Protein AF-A0A7S2I207-F1 (afdb_monomer_lite)

Secondary structure (DSSP, 8-state):
--HHHHHHHHHHHHHTGGGS--STT-GGGT-HHHHHGGGGGGSS--------------S-HHHHHHHHHTSHHHIIIIIHHHHHHHHHTTGGGS-TTS--STTT-HHHHHGGGGGHHHHTT--TTS-THHHHT-HHHHTSHHHHHHHHHHHGGGGGGS-S-GGG--TTT-TTHHHHHHHHHTGGGGT------TTS------PPTTHHHHHHHHTSHHHHTSHHHHHHHHHHHGGGGGGG-S-TTT--TTSHHHHHHTGGGHHHHH----GGGS----HHHHHHHHHHHTT-

pLDDT: mean 74.29, std 17.49, range [33.84, 95.56]

Structure (mmCIF, N/CA/C/O backbone):
data_AF-A0A7S2I207-F1
#
_entry.id   AF-A0A7S2I207-F1
#
loop_
_atom_site.group_PDB
_atom_site.id
_atom_site.type_symbol
_atom_site.label_atom_id
_atom_site.label_alt_id
_atom_site.label_comp_id
_atom_site.label_asym_id
_atom_site.label_entity_id
_atom_site.label_seq_id
_atom_site.pdbx_PDB_ins_code
_atom_site.Cartn_x
_atom_site.Cartn_y
_atom_site.Cartn_z
_atom_site.occupancy
_atom_site.B_iso_or_equiv
_atom_site.auth_seq_id
_atom_site.auth_comp_id
_atom_site.auth_asym_id
_atom_site.auth_atom_id
_atom_site.pdbx_PDB_model_num
ATOM 1 N N . LYS A 1 1 ? 11.779 -21.545 -39.060 1.00 41.94 1 LYS A N 1
ATOM 2 C CA . LYS A 1 1 ? 12.266 -20.160 -39.249 1.00 41.94 1 LYS A CA 1
ATOM 3 C C . LYS A 1 1 ? 11.038 -19.297 -39.481 1.00 41.94 1 LYS A C 1
ATOM 5 O O . LYS A 1 1 ? 10.354 -19.544 -40.468 1.00 41.94 1 LYS A O 1
ATOM 10 N N . ASN A 1 2 ? 10.693 -18.435 -38.524 1.00 39.94 2 ASN A N 1
ATOM 11 C CA . ASN A 1 2 ? 9.530 -17.553 -38.617 1.00 39.94 2 ASN A CA 1
ATOM 12 C C . ASN A 1 2 ? 9.947 -16.293 -39.373 1.00 39.94 2 ASN A C 1
ATOM 14 O O . ASN A 1 2 ? 10.833 -15.582 -38.936 1.00 39.94 2 ASN A O 1
ATOM 18 N N . LYS A 1 3 ? 9.330 -16.063 -40.531 1.00 45.19 3 LYS A N 1
ATOM 19 C CA . LYS A 1 3 ? 9.686 -14.990 -41.469 1.00 45.19 3 LYS A CA 1
ATOM 20 C C . LYS A 1 3 ? 9.286 -13.588 -40.972 1.00 45.19 3 LYS A C 1
ATOM 22 O O . LYS A 1 3 ? 9.825 -12.604 -41.450 1.00 45.19 3 LYS A O 1
ATOM 27 N N . ALA A 1 4 ? 8.351 -13.515 -40.024 1.00 40.25 4 ALA A N 1
ATOM 28 C CA . ALA A 1 4 ? 7.761 -12.263 -39.548 1.00 40.25 4 ALA A CA 1
ATOM 29 C C . ALA A 1 4 ? 8.666 -11.469 -38.584 1.00 40.25 4 ALA A C 1
ATOM 31 O O . ALA A 1 4 ? 8.584 -10.249 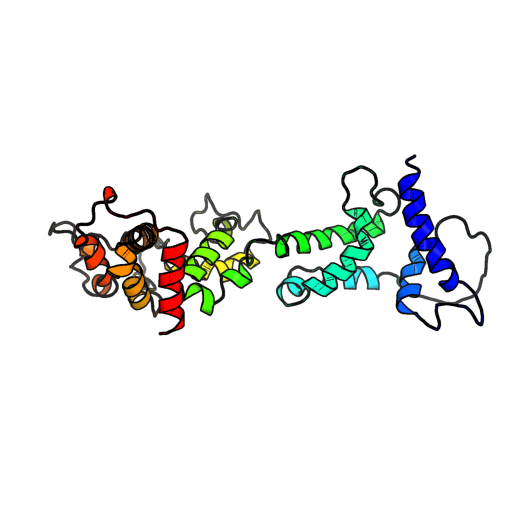-38.544 1.00 40.25 4 ALA A O 1
ATOM 32 N N . THR A 1 5 ? 9.545 -12.140 -37.833 1.00 53.00 5 THR A N 1
ATOM 33 C CA . THR A 1 5 ? 10.478 -11.495 -36.888 1.00 53.00 5 THR A CA 1
ATOM 34 C C . THR A 1 5 ? 11.709 -10.932 -37.585 1.00 53.00 5 THR A C 1
ATOM 36 O O . THR A 1 5 ? 12.205 -9.876 -37.205 1.00 53.00 5 THR A O 1
ATOM 39 N N . ASP A 1 6 ? 12.156 -11.604 -38.649 1.00 58.62 6 ASP A N 1
ATOM 40 C CA . ASP A 1 6 ? 13.228 -11.104 -39.509 1.00 58.62 6 ASP A CA 1
ATOM 41 C C . ASP A 1 6 ? 12.791 -9.779 -40.159 1.00 58.62 6 ASP A C 1
ATOM 43 O O . ASP A 1 6 ? 13.557 -8.826 -40.173 1.00 58.62 6 ASP A O 1
ATOM 47 N N . GLU A 1 7 ? 11.527 -9.675 -40.584 1.00 66.88 7 GLU A N 1
ATOM 48 C CA . GLU A 1 7 ? 10.985 -8.501 -41.279 1.00 66.88 7 GLU A CA 1
ATOM 49 C C . GLU A 1 7 ? 10.889 -7.248 -40.383 1.00 66.88 7 GLU A C 1
ATOM 51 O O . GLU A 1 7 ? 11.099 -6.138 -40.865 1.00 66.88 7 GLU A O 1
ATOM 56 N N . ALA A 1 8 ? 10.632 -7.394 -39.075 1.00 65.12 8 ALA A N 1
ATOM 57 C CA . ALA A 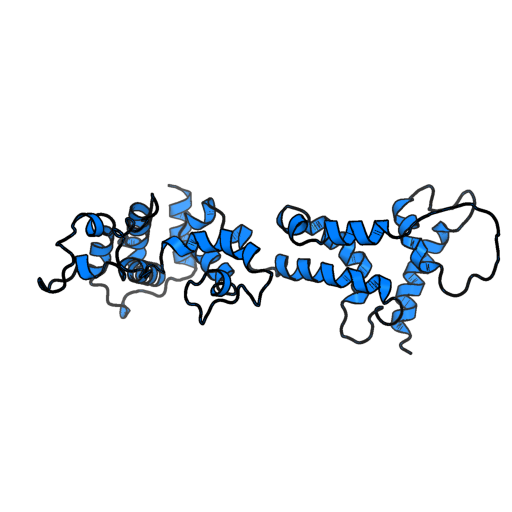1 8 ? 10.559 -6.264 -38.139 1.00 65.12 8 ALA A CA 1
ATOM 58 C C . ALA A 1 8 ? 11.946 -5.696 -37.786 1.00 65.12 8 ALA A C 1
ATOM 60 O O . ALA A 1 8 ? 12.154 -4.481 -37.848 1.00 65.12 8 ALA A O 1
ATOM 61 N N . CYS A 1 9 ? 12.914 -6.566 -37.478 1.00 65.62 9 CYS A N 1
ATOM 62 C CA . CYS A 1 9 ? 14.304 -6.156 -37.265 1.00 65.62 9 CYS A CA 1
ATOM 63 C C . CYS A 1 9 ? 14.933 -5.611 -38.557 1.00 65.62 9 CYS A C 1
ATOM 65 O O . CYS A 1 9 ? 15.607 -4.582 -38.528 1.00 65.62 9 CYS A O 1
ATOM 67 N N . GLU A 1 10 ? 14.673 -6.250 -39.701 1.00 73.81 10 GLU A N 1
ATOM 68 C CA . GLU A 1 10 ? 15.149 -5.801 -41.013 1.00 73.81 10 GLU A CA 1
ATOM 69 C C . GLU A 1 10 ? 14.560 -4.435 -41.376 1.00 73.81 10 GLU A C 1
ATOM 71 O O . GLU A 1 10 ? 15.296 -3.564 -41.832 1.00 73.81 10 GLU A O 1
ATOM 76 N N . LYS A 1 11 ? 13.276 -4.191 -41.084 1.00 78.44 11 LYS A N 1
ATOM 77 C CA . LYS A 1 11 ? 12.647 -2.881 -41.289 1.00 78.44 11 LYS A CA 1
ATOM 78 C C . LYS A 1 11 ? 13.271 -1.788 -40.415 1.00 78.44 11 LYS A C 1
ATOM 80 O O . LYS A 1 11 ? 13.574 -0.718 -40.936 1.00 78.44 11 LYS A O 1
ATOM 85 N N . MET A 1 12 ? 13.515 -2.050 -39.127 1.00 73.00 12 MET A N 1
ATOM 86 C CA . MET A 1 12 ? 14.176 -1.076 -38.245 1.00 73.00 12 MET A CA 1
ATOM 87 C C . MET A 1 12 ? 15.602 -0.747 -38.705 1.00 73.00 12 MET A C 1
ATOM 89 O O . MET A 1 12 ? 16.011 0.414 -38.689 1.00 73.00 12 MET A O 1
ATOM 93 N N . CYS A 1 13 ? 16.355 -1.751 -39.155 1.00 83.06 13 CYS A N 1
ATOM 94 C CA . CYS A 1 13 ? 17.701 -1.537 -39.677 1.00 83.06 13 CYS A CA 1
ATOM 95 C C . CYS A 1 13 ? 17.708 -0.858 -41.052 1.00 83.06 13 CYS A C 1
ATOM 97 O O . CYS A 1 13 ? 18.599 -0.056 -41.327 1.00 83.06 13 CYS A O 1
ATOM 99 N N . TYR A 1 14 ? 16.701 -1.120 -41.886 1.00 80.81 14 TYR A N 1
ATOM 100 C CA . TYR A 1 14 ? 16.523 -0.471 -43.182 1.00 80.81 14 TYR A CA 1
ATOM 101 C C . TYR A 1 14 ? 16.232 1.024 -43.039 1.00 80.81 14 TYR A C 1
ATOM 103 O O . TYR A 1 14 ? 16.850 1.848 -43.707 1.00 80.81 14 TYR A O 1
ATOM 111 N N . GLU A 1 15 ? 15.347 1.401 -42.114 1.00 83.31 15 GLU A N 1
ATOM 112 C CA . GLU A 1 15 ? 15.057 2.813 -41.842 1.00 83.31 15 GLU A CA 1
ATOM 113 C C . GLU A 1 15 ? 16.312 3.568 -41.370 1.00 83.31 15 GLU A C 1
ATOM 115 O O . GLU A 1 15 ? 16.469 4.746 -41.680 1.00 83.31 15 GLU A O 1
ATOM 120 N N . ARG A 1 16 ? 17.255 2.873 -40.721 1.00 86.62 16 ARG A N 1
ATOM 121 C CA . ARG A 1 16 ? 18.524 3.421 -40.213 1.00 86.62 16 ARG A CA 1
ATOM 122 C C . ARG A 1 16 ? 19.692 3.344 -41.195 1.00 86.62 16 ARG A C 1
ATOM 124 O O . ARG A 1 16 ? 20.799 3.752 -40.851 1.00 86.62 16 ARG A O 1
ATOM 131 N N . GLU A 1 17 ? 19.478 2.898 -42.430 1.00 83.50 17 GLU A N 1
ATOM 132 C CA . GLU A 1 17 ? 20.545 2.789 -43.435 1.00 83.50 17 GLU A CA 1
ATOM 133 C C . GLU A 1 17 ? 21.228 4.147 -43.704 1.00 83.50 17 GLU A C 1
ATOM 135 O O . GLU A 1 17 ? 22.442 4.228 -43.915 1.00 83.50 17 GLU A O 1
ATOM 140 N N . CYS A 1 18 ? 20.482 5.252 -43.581 1.00 88.31 18 CYS A N 1
ATOM 141 C CA . CYS A 1 18 ? 21.017 6.604 -43.741 1.00 88.31 18 CYS A CA 1
ATOM 142 C C . CYS A 1 18 ? 22.028 7.027 -42.659 1.00 88.31 18 CYS A C 1
ATOM 144 O O . CYS A 1 18 ? 22.751 8.009 -42.853 1.00 88.31 18 CYS A O 1
ATOM 146 N N . CYS A 1 19 ? 22.124 6.302 -41.541 1.00 91.25 19 CYS A N 1
ATOM 147 C CA . CYS A 1 19 ? 23.137 6.528 -40.509 1.00 91.25 19 CYS A CA 1
ATOM 148 C C . CYS A 1 19 ? 24.546 6.096 -40.942 1.00 91.25 19 CYS A C 1
ATOM 150 O O . CYS A 1 19 ? 25.526 6.551 -40.346 1.00 91.25 19 CYS A O 1
ATOM 152 N N . TYR A 1 20 ? 24.655 5.271 -41.989 1.00 87.31 20 TYR A N 1
ATOM 153 C CA . TYR A 1 20 ? 25.928 4.758 -42.508 1.00 87.31 20 TYR A CA 1
ATOM 154 C C . TYR A 1 20 ? 26.362 5.398 -43.828 1.00 87.31 20 TYR A C 1
ATOM 156 O O . TYR A 1 20 ? 27.446 5.100 -44.326 1.00 87.31 20 TYR A O 1
ATOM 164 N N . LEU A 1 21 ? 25.537 6.271 -44.411 1.00 84.25 21 LEU A N 1
ATOM 165 C CA . LEU A 1 21 ? 25.892 6.981 -45.635 1.00 84.25 21 LEU A CA 1
ATOM 166 C C . LEU A 1 21 ? 26.946 8.060 -45.344 1.00 84.25 21 LEU A C 1
ATOM 168 O O . LEU A 1 21 ? 26.893 8.756 -44.330 1.00 84.25 21 LEU A O 1
ATOM 172 N N . GLU A 1 22 ? 27.899 8.241 -46.255 1.00 89.25 22 GLU A N 1
ATOM 173 C CA . GLU A 1 22 ? 28.842 9.360 -46.204 1.00 89.25 22 GLU A CA 1
ATOM 174 C C . GLU A 1 22 ? 28.298 10.575 -46.975 1.00 89.25 22 GLU A C 1
ATOM 176 O O . GLU A 1 22 ? 27.653 10.444 -48.015 1.00 89.25 22 GLU A O 1
ATOM 181 N N . GLY A 1 23 ? 28.602 11.785 -46.493 1.00 84.69 23 GLY A N 1
ATOM 182 C CA . GLY A 1 23 ? 28.295 13.035 -47.194 1.00 84.69 23 GLY A CA 1
ATOM 183 C C . GLY A 1 23 ? 26.913 13.641 -46.909 1.00 84.69 23 GLY A C 1
ATOM 184 O O . GLY A 1 23 ? 26.279 13.377 -45.888 1.00 84.69 23 GLY A O 1
ATOM 185 N N . ALA A 1 24 ? 26.483 14.542 -47.800 1.00 69.62 24 ALA A N 1
ATOM 186 C CA . ALA A 1 24 ? 25.224 15.272 -47.671 1.00 69.62 24 ALA A CA 1
ATOM 187 C C . ALA A 1 24 ? 24.042 14.321 -47.916 1.00 69.62 24 ALA A C 1
ATOM 189 O O . ALA A 1 24 ? 23.829 13.878 -49.042 1.00 69.62 24 ALA A O 1
ATOM 190 N N . GLY A 1 25 ? 23.304 14.003 -46.852 1.00 72.81 25 GLY A N 1
ATOM 191 C CA . GLY A 1 25 ? 22.249 12.985 -46.861 1.00 72.81 25 GLY A CA 1
ATOM 192 C C . GLY A 1 25 ? 22.407 11.924 -45.774 1.00 72.81 25 GLY A C 1
ATOM 193 O O . GLY A 1 25 ? 21.518 11.092 -45.622 1.00 72.81 25 GLY A O 1
ATOM 194 N N . ASN A 1 26 ? 23.498 11.959 -45.000 1.00 85.00 26 ASN A N 1
ATOM 195 C CA . ASN A 1 26 ? 23.580 11.154 -43.790 1.00 85.00 26 ASN A CA 1
ATOM 196 C C . ASN A 1 26 ? 22.639 11.704 -42.709 1.00 85.00 26 ASN A C 1
ATOM 198 O O . ASN A 1 26 ? 22.513 12.918 -42.532 1.00 85.00 26 ASN A O 1
ATOM 202 N N . CYS A 1 27 ? 21.984 10.799 -41.988 1.00 89.06 27 CYS A N 1
ATOM 203 C CA . CYS A 1 27 ? 21.109 11.168 -40.877 1.00 89.06 27 CYS A CA 1
ATOM 204 C C . CYS A 1 27 ? 21.899 11.480 -39.600 1.00 89.06 27 CYS A C 1
ATOM 206 O O . CYS A 1 27 ? 21.366 12.084 -38.679 1.00 89.06 27 CYS A O 1
ATOM 208 N N . LYS A 1 28 ? 23.195 11.140 -39.554 1.00 87.00 28 LYS A N 1
ATOM 209 C CA . LYS A 1 28 ? 24.054 11.316 -38.375 1.00 87.00 28 LYS A CA 1
ATOM 210 C C . LYS A 1 28 ? 24.302 12.782 -38.012 1.00 87.00 28 LYS A C 1
ATOM 212 O O . LYS A 1 28 ? 24.585 13.092 -36.859 1.00 87.00 28 LYS A O 1
ATOM 217 N N . VAL A 1 29 ? 24.219 13.685 -38.989 1.00 81.62 29 VAL A N 1
ATOM 218 C CA . VAL A 1 29 ? 24.321 15.134 -38.758 1.00 81.62 29 VAL A CA 1
ATOM 219 C C . VAL A 1 29 ? 23.021 15.708 -38.187 1.00 81.62 29 VAL A C 1
ATOM 221 O O . VAL A 1 29 ? 23.076 16.672 -37.428 1.00 81.62 29 VAL A O 1
ATOM 224 N N . THR A 1 30 ? 21.867 15.145 -38.549 1.00 82.31 30 THR A N 1
ATOM 225 C CA . THR A 1 30 ? 20.547 15.647 -38.135 1.00 82.31 30 THR A CA 1
ATOM 226 C C . THR A 1 30 ? 20.016 14.983 -36.873 1.00 82.31 30 THR A C 1
ATOM 228 O O . THR A 1 30 ? 19.305 15.634 -36.119 1.00 82.31 30 THR A O 1
ATOM 231 N N . ASP A 1 31 ? 20.358 13.717 -36.651 1.00 88.00 31 ASP A N 1
ATOM 232 C CA . ASP A 1 31 ? 19.839 12.900 -35.559 1.00 88.00 31 ASP A CA 1
ATOM 233 C C . ASP A 1 31 ? 20.905 11.894 -35.100 1.00 88.00 31 ASP A C 1
ATOM 235 O O . ASP A 1 31 ? 20.959 10.729 -35.506 1.00 88.00 31 ASP A O 1
ATOM 239 N N . LYS A 1 32 ? 21.857 12.413 -34.320 1.00 85.94 32 LYS A N 1
ATOM 240 C CA . LYS A 1 32 ? 23.015 11.651 -33.852 1.00 85.94 32 LYS A CA 1
ATOM 241 C C . LYS A 1 32 ? 22.590 10.525 -32.906 1.00 85.94 32 LYS A C 1
ATOM 243 O O . LYS A 1 32 ? 23.059 9.404 -33.080 1.00 85.94 32 LYS A O 1
ATOM 248 N N . ASP A 1 33 ? 21.690 10.813 -31.970 1.00 80.75 33 ASP A N 1
ATOM 249 C CA . ASP A 1 33 ? 21.285 9.876 -30.918 1.00 80.75 33 ASP A CA 1
ATOM 250 C C . ASP A 1 33 ? 20.491 8.699 -31.506 1.00 80.75 33 ASP A C 1
ATOM 252 O O . ASP A 1 33 ? 20.752 7.537 -31.184 1.00 80.75 33 ASP A O 1
ATOM 256 N N . TRP A 1 34 ? 19.613 8.965 -32.481 1.00 83.50 34 TRP A N 1
ATOM 257 C CA . TRP A 1 34 ? 18.932 7.913 -33.237 1.00 83.50 34 TRP A CA 1
ATOM 258 C C . TRP A 1 34 ? 19.912 7.024 -34.017 1.00 83.50 34 TRP A C 1
ATOM 260 O O . TRP A 1 34 ? 19.763 5.797 -34.048 1.00 83.50 34 TRP A O 1
ATOM 270 N N . CYS A 1 35 ? 20.963 7.613 -34.596 1.00 86.44 35 CYS A N 1
ATOM 271 C CA . CYS A 1 35 ? 22.003 6.864 -35.296 1.00 86.44 35 CYS A CA 1
ATOM 272 C C . CYS A 1 35 ? 22.957 6.101 -34.370 1.00 86.44 35 CYS A C 1
ATOM 274 O O . CYS A 1 35 ? 23.473 5.059 -34.780 1.00 86.44 35 CYS A O 1
ATOM 276 N N . ASP A 1 36 ? 23.190 6.541 -33.139 1.00 81.62 36 ASP A N 1
ATOM 277 C CA . ASP A 1 36 ? 24.085 5.839 -32.217 1.00 81.62 36 ASP A CA 1
ATOM 278 C C . ASP A 1 36 ? 23.473 4.500 -31.753 1.00 81.62 36 ASP A C 1
ATOM 280 O O . ASP A 1 36 ? 24.184 3.497 -31.662 1.00 81.62 36 ASP A O 1
ATOM 284 N N . GLY A 1 37 ? 22.140 4.401 -31.662 1.00 73.81 37 GLY A N 1
ATOM 285 C CA . GLY A 1 37 ? 21.448 3.120 -31.455 1.00 73.81 37 GLY A CA 1
ATOM 286 C C . GLY A 1 37 ? 21.477 2.166 -32.664 1.00 73.81 37 GLY A C 1
ATOM 287 O O . GLY A 1 37 ? 21.072 1.013 -32.554 1.00 73.81 37 GLY A O 1
ATOM 288 N N . SER A 1 38 ? 21.928 2.617 -33.843 1.00 73.88 38 SER A N 1
ATOM 289 C CA . SER A 1 38 ? 21.977 1.781 -35.054 1.00 73.88 38 SER A CA 1
ATOM 290 C C . SER A 1 38 ? 23.157 0.805 -35.068 1.00 73.88 38 SER A C 1
ATOM 292 O O . SER A 1 38 ? 23.171 -0.111 -35.882 1.00 73.88 38 SER A O 1
ATOM 294 N N . GLN A 1 39 ? 24.147 0.921 -34.175 1.00 68.88 39 GLN A N 1
ATOM 295 C CA . GLN A 1 39 ? 25.322 0.030 -34.193 1.00 68.88 39 GLN A CA 1
ATOM 296 C C . GLN A 1 39 ? 24.966 -1.467 -34.111 1.00 68.88 39 GLN A C 1
ATOM 298 O O . GLN A 1 39 ? 25.699 -2.309 -34.629 1.00 68.88 39 GLN A O 1
ATOM 303 N N . LEU A 1 40 ? 23.793 -1.782 -33.561 1.00 65.81 40 LEU A N 1
ATOM 304 C CA . LEU A 1 40 ? 23.231 -3.127 -33.455 1.00 65.81 40 LEU A CA 1
ATOM 305 C C . LEU A 1 40 ? 22.851 -3.756 -34.816 1.00 65.81 40 LEU A C 1
ATOM 307 O O . LEU A 1 40 ? 22.790 -4.978 -34.931 1.00 65.81 40 LEU A O 1
ATOM 311 N N . CYS A 1 41 ? 22.663 -2.956 -35.871 1.00 76.88 41 CYS A N 1
ATOM 312 C CA . CYS A 1 41 ? 22.309 -3.422 -37.219 1.00 76.88 41 CYS A CA 1
ATOM 313 C C . CYS A 1 41 ? 23.508 -3.908 -38.060 1.00 76.88 41 CYS A C 1
ATOM 315 O O . CYS A 1 41 ? 23.328 -4.383 -39.182 1.00 76.88 41 CYS A O 1
ATOM 317 N N . LEU A 1 42 ? 24.740 -3.818 -37.542 1.00 69.50 42 LEU A N 1
ATOM 318 C CA . LEU A 1 42 ? 25.967 -4.141 -38.288 1.00 69.50 42 LEU A CA 1
ATOM 319 C C . LEU A 1 42 ? 26.328 -5.638 -38.335 1.00 69.50 42 LEU A C 1
ATOM 321 O O . LEU A 1 42 ? 27.267 -6.017 -39.037 1.00 69.50 42 LEU A O 1
ATOM 325 N N . GLY A 1 43 ? 25.585 -6.513 -37.656 1.00 62.38 43 GLY A N 1
ATOM 326 C CA . GLY A 1 43 ? 25.702 -7.963 -37.838 1.00 62.38 43 GLY A CA 1
ATOM 327 C C . GLY A 1 43 ? 24.621 -8.445 -38.798 1.00 62.38 43 GLY A C 1
ATOM 328 O O . GLY A 1 43 ? 23.492 -8.662 -38.378 1.00 62.38 43 GLY A O 1
ATOM 329 N N . SER A 1 44 ? 24.867 -8.625 -40.101 1.00 48.62 44 SER A N 1
ATOM 330 C CA . SER A 1 44 ? 25.179 -9.976 -40.607 1.00 48.62 44 SER A CA 1
ATOM 331 C C . SER A 1 44 ? 25.638 -10.051 -42.080 1.00 48.62 44 SER A C 1
ATOM 333 O O . SER A 1 44 ? 25.819 -11.164 -42.557 1.00 48.62 44 SER A O 1
ATOM 335 N N . ASN A 1 45 ? 25.828 -8.962 -42.847 1.00 47.03 45 ASN A N 1
ATOM 336 C CA . ASN A 1 45 ? 26.157 -9.103 -44.290 1.00 47.03 45 ASN A CA 1
ATOM 337 C C . ASN A 1 45 ? 27.017 -7.998 -44.946 1.00 47.03 45 ASN A C 1
ATOM 339 O O . ASN A 1 45 ? 27.085 -7.912 -46.171 1.00 47.03 45 ASN A O 1
ATOM 343 N N . GLY A 1 46 ? 27.729 -7.176 -44.175 1.00 41.50 46 GLY A N 1
ATOM 344 C CA . GLY A 1 46 ? 28.614 -6.139 -44.720 1.00 41.50 46 GLY A CA 1
ATOM 345 C C . GLY A 1 46 ? 30.061 -6.601 -44.881 1.00 41.50 46 GLY A C 1
ATOM 346 O O . GLY A 1 46 ? 30.929 -6.200 -44.111 1.00 41.50 46 GLY A O 1
ATOM 347 N N . SER A 1 47 ? 30.357 -7.452 -45.862 1.00 40.59 47 SER A N 1
ATOM 348 C CA . SER A 1 47 ? 31.742 -7.702 -46.263 1.00 40.59 47 SER A CA 1
ATOM 349 C C . SER A 1 47 ? 32.291 -6.507 -47.043 1.00 40.59 47 SER A C 1
ATOM 351 O O . SER A 1 47 ? 32.176 -6.487 -48.261 1.00 40.59 47 SER A O 1
ATOM 353 N N . GLU A 1 48 ? 32.939 -5.563 -46.360 1.00 41.69 48 GLU A N 1
ATOM 354 C CA . GLU A 1 48 ? 34.103 -4.854 -46.899 1.00 41.69 48 GLU A CA 1
ATOM 355 C C . GLU A 1 48 ? 34.954 -4.258 -45.771 1.00 41.69 48 GLU A C 1
ATOM 357 O O . GLU A 1 48 ? 34.510 -3.490 -44.923 1.00 41.69 48 GLU A O 1
ATOM 362 N N . LYS A 1 49 ? 36.216 -4.694 -45.739 1.00 46.09 49 LYS A N 1
ATOM 363 C CA . LYS A 1 49 ? 37.232 -4.262 -44.786 1.00 46.09 49 LYS A CA 1
ATOM 364 C C . LYS A 1 49 ? 37.596 -2.811 -45.083 1.00 46.09 49 LYS A C 1
ATOM 366 O O . LYS A 1 49 ? 38.287 -2.570 -46.069 1.00 46.09 49 LYS A O 1
ATOM 371 N N . ASN A 1 50 ? 37.255 -1.886 -44.191 1.00 34.31 50 ASN A N 1
ATOM 372 C CA . ASN A 1 50 ? 38.020 -0.652 -44.060 1.00 34.31 50 ASN A CA 1
ATOM 373 C C . ASN A 1 50 ? 38.830 -0.695 -42.759 1.00 34.31 50 ASN A C 1
ATOM 375 O O . ASN A 1 50 ? 38.365 -0.362 -41.672 1.00 34.31 50 ASN A O 1
ATOM 379 N N . THR A 1 51 ? 40.060 -1.189 -42.878 1.00 42.97 51 THR A N 1
ATOM 380 C CA . THR A 1 51 ? 41.110 -0.983 -41.884 1.00 42.97 51 THR A CA 1
ATOM 381 C C . THR A 1 51 ? 41.503 0.484 -41.922 1.00 42.97 51 THR A C 1
ATOM 383 O O . THR A 1 51 ? 42.207 0.858 -42.856 1.00 42.97 51 THR A O 1
ATOM 386 N N . GLN A 1 52 ? 41.054 1.269 -40.937 1.00 42.34 52 GLN A N 1
ATOM 387 C CA . GLN A 1 52 ? 41.843 2.256 -40.182 1.00 42.34 52 GLN A CA 1
ATOM 388 C C . GLN A 1 52 ? 40.906 3.214 -39.430 1.00 42.34 52 GLN A C 1
ATOM 390 O O . GLN A 1 52 ? 40.501 4.243 -39.956 1.00 42.34 52 GLN A O 1
ATOM 395 N N . SER A 1 53 ? 40.599 2.893 -38.174 1.00 34.84 53 SER A N 1
ATOM 396 C CA . SER A 1 53 ? 40.387 3.923 -37.158 1.00 34.84 53 SER A CA 1
ATOM 397 C C . SER A 1 53 ? 40.727 3.350 -35.792 1.00 34.84 53 SER A C 1
ATOM 399 O O . SER A 1 53 ? 40.235 2.298 -35.387 1.00 34.84 53 SER A O 1
ATOM 401 N N . ASP A 1 54 ? 41.649 4.032 -35.135 1.00 38.06 54 ASP A N 1
ATOM 402 C CA . ASP A 1 54 ? 42.169 3.721 -33.821 1.00 38.06 54 ASP A CA 1
ATOM 403 C C . ASP A 1 54 ? 41.071 3.773 -32.748 1.00 38.06 54 ASP A C 1
ATOM 405 O O . ASP A 1 54 ? 40.223 4.661 -32.762 1.00 38.06 54 ASP A O 1
ATOM 409 N N . LYS A 1 55 ? 41.145 2.821 -31.808 1.00 40.72 55 LYS A N 1
ATOM 410 C CA . LYS A 1 55 ? 40.613 2.863 -30.434 1.00 40.72 55 LYS A CA 1
ATOM 411 C C . LYS A 1 55 ? 39.303 3.647 -30.232 1.00 40.72 55 LYS A C 1
ATOM 413 O O . LYS A 1 55 ? 39.322 4.768 -29.732 1.00 40.72 55 LYS A O 1
ATOM 418 N N . VAL A 1 56 ? 38.172 2.982 -30.456 1.00 35.09 56 VAL A N 1
ATOM 419 C CA . VAL A 1 56 ? 37.011 3.156 -29.571 1.00 35.09 56 VAL A CA 1
ATOM 420 C C . VAL A 1 56 ? 37.074 2.000 -28.582 1.00 35.09 56 VAL A C 1
ATOM 422 O O . VAL A 1 56 ? 36.870 0.842 -28.936 1.00 35.09 56 VAL A O 1
ATOM 425 N N . THR A 1 57 ? 37.535 2.317 -27.380 1.00 38.84 57 THR A N 1
ATOM 426 C CA . THR A 1 57 ? 37.470 1.454 -26.205 1.00 38.84 57 THR A CA 1
ATOM 427 C C . THR A 1 57 ? 36.059 1.499 -25.631 1.00 38.84 57 THR A C 1
ATOM 429 O O . THR A 1 57 ? 35.515 2.589 -25.497 1.00 38.84 57 THR A O 1
ATOM 432 N N . ASP A 1 58 ? 35.575 0.312 -25.268 1.00 44.16 58 ASP A N 1
ATOM 433 C CA . ASP A 1 58 ? 34.469 -0.011 -24.358 1.00 44.16 58 ASP A CA 1
ATOM 434 C C . ASP A 1 58 ? 33.027 0.307 -24.783 1.00 44.16 58 ASP A C 1
ATOM 436 O O . ASP A 1 58 ? 32.545 1.428 -24.707 1.00 44.16 58 ASP A O 1
ATOM 440 N N . SER A 1 59 ? 32.306 -0.751 -25.169 1.00 48.59 59 SER A N 1
ATOM 441 C CA . SER A 1 59 ? 30.844 -0.797 -25.277 1.00 48.59 59 SER A CA 1
ATOM 442 C C . SER A 1 59 ? 30.173 -1.198 -23.953 1.00 48.59 59 SER A C 1
ATOM 444 O O . SER A 1 59 ? 29.050 -1.689 -23.971 1.00 48.59 59 SER A O 1
ATOM 446 N N . THR A 1 60 ? 30.865 -1.056 -22.821 1.00 52.44 60 THR A N 1
ATOM 447 C CA . THR A 1 60 ? 30.389 -1.422 -21.475 1.00 52.44 60 THR A CA 1
ATOM 448 C C . THR A 1 60 ? 29.543 -0.328 -20.816 1.00 52.44 60 THR A C 1
ATOM 450 O O . THR A 1 60 ? 28.813 -0.613 -19.872 1.00 52.44 60 THR A O 1
ATOM 453 N N . ASP A 1 61 ? 29.573 0.904 -21.334 1.00 62.09 61 ASP A N 1
ATOM 454 C CA . ASP A 1 61 ? 28.887 2.040 -20.700 1.00 62.09 61 ASP A CA 1
ATOM 455 C C . ASP A 1 61 ? 27.355 2.001 -20.863 1.00 62.09 61 ASP A C 1
ATOM 457 O O . ASP A 1 61 ? 26.628 2.498 -20.006 1.00 62.09 61 ASP A O 1
ATOM 461 N N . ASN A 1 62 ? 26.832 1.380 -21.926 1.00 61.88 62 ASN A N 1
ATOM 462 C CA . ASN A 1 62 ? 25.382 1.337 -22.157 1.00 61.88 62 ASN A CA 1
ATOM 463 C C . ASN A 1 62 ? 24.651 0.361 -21.227 1.00 61.88 62 ASN A C 1
ATOM 465 O O . ASN A 1 62 ? 23.494 0.610 -20.889 1.00 61.88 62 ASN A O 1
ATOM 469 N N . ASP A 1 63 ? 25.308 -0.721 -20.804 1.00 70.06 63 ASP A N 1
ATOM 470 C CA . ASP A 1 63 ? 24.719 -1.660 -19.845 1.00 70.06 63 ASP A CA 1
ATOM 471 C C . ASP A 1 63 ? 24.678 -1.043 -18.442 1.00 70.06 63 ASP A C 1
ATOM 473 O O . ASP A 1 63 ? 23.666 -1.162 -17.756 1.00 70.06 63 ASP A O 1
ATOM 477 N N . SER A 1 64 ? 25.707 -0.266 -18.074 1.00 79.56 64 SER A N 1
ATOM 478 C CA . SER A 1 64 ? 25.728 0.493 -16.815 1.00 79.56 64 SER A CA 1
ATOM 479 C C . SER A 1 64 ? 24.571 1.489 -16.718 1.00 79.56 64 SER A C 1
ATOM 481 O O . SER A 1 64 ? 23.932 1.586 -15.677 1.00 79.56 64 SER A O 1
ATOM 483 N N . ILE A 1 65 ? 24.268 2.218 -17.798 1.00 83.88 65 ILE A N 1
ATOM 484 C CA . ILE A 1 65 ? 23.171 3.199 -17.792 1.00 83.88 65 ILE A CA 1
ATOM 485 C C . ILE A 1 65 ? 21.818 2.497 -17.631 1.00 83.88 65 ILE A C 1
ATOM 487 O O . ILE A 1 65 ? 20.925 3.022 -16.972 1.00 83.88 65 ILE A O 1
ATOM 491 N N . PHE A 1 66 ? 21.654 1.315 -18.226 1.00 85.81 66 PHE A N 1
ATOM 492 C CA . PHE A 1 66 ? 20.409 0.559 -18.129 1.00 85.81 66 PHE A CA 1
ATOM 493 C C . PHE A 1 66 ? 20.191 0.013 -16.712 1.00 85.81 66 PHE A C 1
ATOM 495 O O . PHE A 1 66 ? 19.080 0.099 -16.193 1.00 85.81 66 PHE A O 1
ATOM 502 N N . GLU A 1 67 ? 21.252 -0.496 -16.078 1.00 88.81 67 GLU A N 1
ATOM 503 C CA . GLU A 1 67 ? 21.245 -0.900 -14.668 1.00 88.81 67 GLU A CA 1
ATOM 504 C C . GLU A 1 67 ? 20.877 0.262 -13.748 1.00 88.81 67 GLU A C 1
ATOM 506 O O . GLU A 1 67 ? 20.010 0.095 -12.895 1.00 88.81 67 GLU A O 1
ATOM 511 N N . ASP A 1 68 ? 21.448 1.446 -13.968 1.00 90.12 68 ASP A N 1
ATOM 512 C CA . ASP A 1 68 ? 21.176 2.623 -13.143 1.00 90.12 68 ASP A CA 1
ATOM 513 C C . ASP A 1 68 ? 19.744 3.150 -13.337 1.00 90.12 68 ASP A C 1
ATOM 515 O O . ASP A 1 68 ? 19.021 3.369 -12.363 1.00 90.12 68 ASP A O 1
ATOM 519 N N . VAL A 1 69 ? 19.306 3.327 -14.588 1.00 91.94 69 VAL A N 1
ATOM 520 C CA . VAL A 1 69 ? 18.012 3.948 -14.923 1.00 91.94 69 VAL A CA 1
ATOM 521 C C . VAL A 1 69 ? 16.834 3.011 -14.654 1.00 91.94 69 VAL A C 1
ATOM 523 O O . VAL A 1 69 ? 15.773 3.464 -14.237 1.00 91.94 69 VAL A O 1
ATOM 526 N N . CYS A 1 70 ? 16.995 1.706 -14.864 1.00 91.81 70 CYS A N 1
ATOM 527 C CA . CYS A 1 70 ? 15.959 0.719 -14.556 1.00 91.81 70 CYS A CA 1
ATOM 528 C C . CYS A 1 70 ? 16.169 0.025 -13.203 1.00 91.81 70 CYS A C 1
ATOM 530 O O . CYS A 1 70 ? 15.502 -0.972 -12.906 1.00 91.81 70 CYS A O 1
ATOM 532 N N . SER A 1 71 ? 17.075 0.541 -12.367 1.00 90.94 71 SER A N 1
ATOM 533 C CA . SER A 1 71 ? 17.171 0.125 -10.971 1.00 90.94 71 SER A CA 1
ATOM 534 C C . SER A 1 71 ? 15.885 0.473 -10.227 1.00 90.94 71 SER A C 1
ATOM 536 O O . SER A 1 71 ? 15.253 1.501 -10.479 1.00 90.94 71 SER A O 1
ATOM 538 N N . MET A 1 72 ? 15.526 -0.360 -9.253 1.00 80.88 72 MET A N 1
ATOM 539 C CA . MET A 1 72 ? 14.405 -0.071 -8.354 1.00 80.88 72 MET A CA 1
ATOM 540 C C . MET A 1 72 ? 14.586 1.274 -7.629 1.00 80.88 72 MET A C 1
ATOM 542 O O . MET A 1 72 ? 13.618 2.009 -7.460 1.00 80.88 72 MET A O 1
ATOM 546 N N . ASP A 1 73 ? 15.824 1.633 -7.272 1.00 82.44 73 ASP A N 1
ATOM 547 C CA . ASP A 1 73 ? 16.146 2.868 -6.545 1.00 82.44 73 ASP A CA 1
ATOM 548 C C . ASP A 1 73 ? 15.872 4.140 -7.365 1.00 82.44 73 ASP A C 1
ATOM 550 O O . ASP A 1 73 ? 15.407 5.146 -6.820 1.00 82.44 73 ASP A O 1
ATOM 554 N N . TYR A 1 74 ? 16.163 4.119 -8.670 1.00 84.81 74 TYR A N 1
ATOM 555 C CA . TYR A 1 74 ? 15.901 5.251 -9.564 1.00 84.81 74 TYR A CA 1
ATOM 556 C C . TYR A 1 74 ? 14.425 5.317 -9.962 1.00 84.81 74 TYR A C 1
ATOM 558 O O . TYR A 1 74 ? 13.810 6.389 -9.964 1.00 84.81 74 TYR A O 1
ATOM 566 N N . LEU A 1 75 ? 13.839 4.153 -10.241 1.00 83.81 75 LEU A N 1
ATOM 567 C CA . LEU A 1 75 ? 12.430 4.002 -10.572 1.00 83.81 75 LEU A CA 1
ATOM 568 C C . LEU A 1 75 ? 11.493 4.506 -9.462 1.00 83.81 75 LEU A C 1
ATOM 570 O O . LEU A 1 75 ? 10.481 5.126 -9.774 1.00 83.81 75 LEU A O 1
ATOM 574 N N . ALA A 1 76 ? 11.850 4.306 -8.189 1.00 72.12 76 ALA A N 1
ATOM 575 C CA . ALA A 1 76 ? 11.070 4.764 -7.037 1.00 72.12 76 ALA A CA 1
ATOM 576 C C . ALA A 1 76 ? 11.032 6.296 -6.857 1.00 72.12 76 ALA A C 1
ATOM 578 O O . ALA A 1 76 ? 10.207 6.794 -6.094 1.00 72.12 76 ALA A O 1
ATOM 579 N N . GLN A 1 77 ? 11.923 7.046 -7.512 1.00 77.56 77 GLN A N 1
ATOM 580 C CA . GLN A 1 77 ? 11.988 8.507 -7.388 1.00 77.56 77 GLN A CA 1
ATOM 581 C C . GLN A 1 77 ? 11.205 9.202 -8.505 1.00 77.56 77 GLN A C 1
ATOM 583 O O . GLN A 1 77 ? 10.213 9.870 -8.244 1.00 77.56 77 GLN A O 1
ATOM 588 N N . ASP A 1 78 ? 11.684 9.061 -9.742 1.00 77.31 78 ASP A N 1
ATOM 589 C CA . ASP A 1 78 ? 11.068 9.634 -10.955 1.00 77.31 78 ASP A CA 1
ATOM 590 C C . ASP A 1 78 ? 11.557 8.907 -12.229 1.00 77.31 78 ASP A C 1
ATOM 592 O O . ASP A 1 78 ? 11.380 9.348 -13.364 1.00 77.31 78 ASP A O 1
ATOM 596 N N . GLY A 1 79 ? 12.239 7.770 -12.054 1.00 83.62 79 GLY A N 1
ATOM 597 C CA . GLY A 1 79 ? 12.910 7.054 -13.132 1.00 83.62 79 GLY A CA 1
ATOM 598 C C . GLY A 1 79 ? 11.982 6.292 -14.066 1.00 83.62 79 GLY A C 1
ATOM 599 O O . GLY A 1 79 ? 12.435 5.808 -15.102 1.00 83.62 79 GLY A O 1
ATOM 600 N N . GLY A 1 80 ? 10.695 6.188 -13.719 1.00 84.94 80 GLY A N 1
ATOM 601 C CA . GLY A 1 80 ? 9.704 5.399 -14.451 1.00 84.94 80 GLY A CA 1
ATOM 602 C C . GLY A 1 80 ? 9.649 5.742 -15.936 1.00 84.94 80 GLY A C 1
ATOM 603 O O . GLY A 1 80 ? 9.740 4.847 -16.771 1.00 84.94 80 GLY A O 1
ATOM 604 N N . SER A 1 81 ? 9.591 7.033 -16.285 1.00 80.81 81 SER A N 1
ATOM 605 C CA . SER A 1 81 ? 9.545 7.460 -17.692 1.00 80.81 81 SER A CA 1
ATOM 606 C C . SER A 1 81 ? 10.835 7.124 -18.441 1.00 80.81 81 SER A C 1
ATOM 608 O O . SER A 1 81 ? 10.776 6.610 -19.552 1.00 80.81 81 SER A O 1
ATOM 610 N N . ALA A 1 82 ? 11.998 7.378 -17.834 1.00 87.38 82 ALA A N 1
ATOM 611 C CA . ALA A 1 82 ? 13.288 7.137 -18.477 1.00 87.38 82 ALA A CA 1
ATOM 612 C C . ALA A 1 82 ? 13.552 5.638 -18.684 1.00 87.38 82 ALA A C 1
ATOM 614 O O . ALA A 1 82 ? 14.017 5.229 -19.748 1.00 87.38 82 ALA A O 1
ATOM 615 N N . CYS A 1 83 ? 13.215 4.807 -17.695 1.00 92.06 83 CYS A N 1
ATOM 616 C CA . CYS A 1 83 ? 13.296 3.362 -17.844 1.00 92.06 83 CYS A CA 1
ATOM 617 C C . CYS A 1 83 ? 12.266 2.850 -18.858 1.00 92.06 83 CYS A C 1
ATOM 619 O O . CYS A 1 83 ? 12.610 2.029 -19.701 1.00 92.06 83 CYS A O 1
ATOM 621 N N . SER A 1 84 ? 11.034 3.370 -18.847 1.00 88.38 84 SER A N 1
ATOM 622 C CA . SER A 1 84 ? 9.997 3.004 -19.821 1.00 88.38 84 SER A CA 1
ATOM 623 C C . SER A 1 84 ? 10.442 3.265 -21.259 1.00 88.38 84 SER A C 1
ATOM 625 O O . SER A 1 84 ? 10.363 2.366 -22.099 1.00 88.38 84 SER A O 1
ATOM 627 N N . ASP A 1 85 ? 11.034 4.432 -21.525 1.00 85.06 85 ASP A N 1
ATOM 628 C CA . ASP A 1 85 ? 11.588 4.760 -22.839 1.00 85.06 85 ASP A CA 1
ATOM 629 C C . ASP A 1 85 ? 12.693 3.776 -23.250 1.00 85.06 85 ASP A C 1
ATOM 631 O O . ASP A 1 85 ? 12.705 3.284 -24.380 1.00 85.06 85 ASP A O 1
ATOM 635 N N . LEU A 1 86 ? 13.601 3.430 -22.331 1.00 86.62 86 LEU A N 1
ATOM 636 C CA . LEU A 1 86 ? 14.655 2.439 -22.571 1.00 86.62 86 LEU A CA 1
ATOM 637 C C . LEU A 1 86 ? 14.095 1.029 -22.827 1.00 86.62 86 LEU A C 1
ATOM 639 O O . LEU A 1 86 ? 14.618 0.290 -23.667 1.00 86.62 86 LEU A O 1
ATOM 643 N N . CYS A 1 87 ? 13.022 0.663 -22.134 1.00 90.12 87 CYS A N 1
ATOM 644 C CA . CYS A 1 87 ? 12.359 -0.628 -22.244 1.00 90.12 87 CYS A CA 1
ATOM 645 C C . CYS A 1 87 ? 11.537 -0.768 -23.523 1.00 90.12 87 CYS A C 1
ATOM 647 O O . CYS A 1 87 ? 11.515 -1.855 -24.105 1.00 90.12 87 CYS A O 1
ATOM 649 N N . ALA A 1 88 ? 10.960 0.324 -24.029 1.00 85.44 88 ALA A N 1
ATOM 650 C CA . ALA A 1 88 ? 10.283 0.354 -25.322 1.00 85.44 88 ALA A CA 1
ATOM 651 C C . ALA A 1 88 ? 11.226 -0.051 -26.472 1.00 85.44 88 ALA A C 1
ATOM 653 O O . ALA A 1 88 ? 10.833 -0.783 -27.379 1.00 85.44 88 ALA A O 1
ATOM 654 N N . TYR A 1 89 ? 12.513 0.317 -26.406 1.00 80.75 89 TYR A N 1
ATOM 655 C CA . TYR A 1 89 ? 13.510 -0.126 -27.395 1.00 80.75 89 TYR A CA 1
ATOM 656 C C . TYR A 1 89 ? 13.798 -1.633 -27.360 1.00 80.75 89 TYR A C 1
ATOM 658 O O . TYR A 1 89 ? 14.354 -2.175 -28.318 1.00 80.75 89 TYR A O 1
ATOM 666 N N . ARG A 1 90 ? 13.444 -2.315 -26.266 1.00 83.38 90 ARG A N 1
ATOM 667 C CA . ARG A 1 90 ? 13.704 -3.740 -26.031 1.00 83.38 90 ARG A CA 1
ATOM 668 C C . ARG A 1 90 ? 12.420 -4.575 -25.968 1.00 83.38 90 ARG A C 1
ATOM 670 O O . ARG A 1 90 ? 12.483 -5.742 -25.598 1.00 83.38 90 ARG A O 1
ATOM 677 N N . GLU A 1 91 ? 11.277 -4.030 -26.389 1.00 82.25 91 GLU A N 1
ATOM 678 C CA . GLU A 1 91 ? 9.957 -4.685 -26.340 1.00 82.25 91 GLU A CA 1
ATOM 679 C C . GLU A 1 91 ? 9.959 -6.097 -26.963 1.00 82.25 91 GLU A C 1
ATOM 681 O O . GLU A 1 91 ? 9.359 -7.028 -26.426 1.00 82.25 91 GLU A O 1
ATOM 686 N N . CYS A 1 92 ? 10.751 -6.319 -28.022 1.00 85.06 92 CYS A N 1
ATOM 687 C CA . CYS A 1 92 ? 10.895 -7.637 -28.652 1.00 85.06 92 CYS A CA 1
ATOM 688 C C . CYS A 1 92 ? 11.472 -8.730 -27.734 1.00 85.06 92 CYS A C 1
ATOM 690 O O . CYS A 1 92 ? 11.428 -9.908 -28.095 1.00 85.06 92 CYS A O 1
ATOM 692 N N . CYS A 1 93 ? 12.053 -8.376 -26.585 1.00 87.12 93 CYS A N 1
ATOM 693 C CA . CYS A 1 93 ? 12.609 -9.309 -25.610 1.00 87.12 93 CYS A CA 1
ATOM 694 C C . CYS A 1 93 ? 11.553 -9.862 -24.638 1.00 87.12 93 CYS A C 1
ATOM 696 O O . CYS A 1 93 ? 11.819 -10.881 -24.006 1.00 87.12 93 CYS A O 1
ATOM 698 N N . GLY A 1 94 ? 10.375 -9.236 -24.520 1.00 78.69 94 GLY A N 1
ATOM 699 C CA . GLY A 1 94 ? 9.343 -9.609 -23.542 1.00 78.69 94 GLY A CA 1
ATOM 700 C C . GLY A 1 94 ? 8.299 -10.618 -24.022 1.00 78.69 94 GLY A C 1
ATOM 701 O O . GLY A 1 94 ? 7.546 -11.151 -23.213 1.00 78.69 94 GLY A O 1
ATOM 702 N N . GLU A 1 95 ? 8.229 -10.911 -25.323 1.00 78.25 95 GLU A N 1
ATOM 703 C CA . GLU A 1 95 ? 7.136 -11.728 -25.862 1.00 78.25 95 GLU A CA 1
ATOM 704 C C . GLU A 1 95 ? 7.360 -13.247 -25.685 1.00 78.25 95 GLU A C 1
ATOM 706 O O . GLU A 1 95 ? 8.269 -13.846 -26.264 1.00 78.25 95 GLU A O 1
ATOM 711 N N . ASP A 1 96 ? 6.462 -13.927 -24.967 1.00 70.69 96 ASP A N 1
ATOM 712 C CA . ASP A 1 96 ? 6.482 -15.394 -24.786 1.00 70.69 96 ASP A CA 1
ATOM 713 C C . ASP A 1 96 ? 5.949 -16.189 -25.997 1.00 70.69 96 ASP A C 1
ATOM 715 O O . ASP A 1 96 ? 5.967 -17.423 -26.029 1.00 70.69 96 ASP A O 1
ATOM 719 N N . ASN A 1 97 ? 5.489 -15.507 -27.045 1.00 71.62 97 ASN A N 1
ATOM 720 C CA . ASN A 1 97 ? 4.845 -16.111 -28.219 1.00 71.62 97 ASN A CA 1
ATOM 721 C C . ASN A 1 97 ? 5.824 -16.821 -29.190 1.00 71.62 97 ASN A C 1
ATOM 723 O O . ASN A 1 97 ? 5.433 -17.250 -30.280 1.00 71.62 97 ASN A O 1
ATOM 727 N N . GLY A 1 98 ? 7.103 -16.954 -28.819 1.00 66.50 98 GLY A N 1
ATOM 728 C CA . GLY A 1 98 ? 8.147 -17.550 -29.655 1.00 66.50 98 GLY A CA 1
ATOM 729 C C . GLY A 1 98 ? 8.591 -16.677 -30.837 1.00 66.50 98 GLY A C 1
ATOM 730 O O . GLY A 1 98 ? 9.362 -17.158 -31.675 1.00 66.50 98 GLY A O 1
ATOM 731 N N . ALA A 1 99 ? 8.121 -15.428 -30.899 1.00 66.94 99 ALA A N 1
ATOM 732 C CA . ALA A 1 99 ? 8.525 -14.384 -31.836 1.00 66.94 99 ALA A CA 1
ATOM 733 C C . ALA A 1 99 ? 9.434 -13.323 -31.180 1.00 66.94 99 ALA A C 1
ATOM 735 O O . ALA A 1 99 ? 9.625 -12.248 -31.740 1.00 66.94 99 ALA A O 1
ATOM 736 N N . ASN A 1 100 ? 10.038 -13.632 -30.029 1.00 78.31 100 ASN A N 1
ATOM 737 C CA . ASN A 1 100 ? 10.998 -12.738 -29.393 1.00 78.31 100 ASN A CA 1
ATOM 738 C C . ASN A 1 100 ? 12.376 -12.741 -30.068 1.00 78.31 100 ASN A C 1
ATOM 740 O O . ASN A 1 100 ? 12.791 -13.686 -30.750 1.00 78.31 100 ASN A O 1
ATOM 744 N N . CYS A 1 101 ? 13.112 -11.662 -29.830 1.00 83.06 101 CYS A N 1
ATOM 745 C CA . CYS A 1 101 ? 14.461 -11.456 -30.343 1.00 83.06 101 CYS A CA 1
ATOM 746 C C . CYS A 1 101 ? 15.550 -12.121 -29.469 1.00 83.06 101 CYS A C 1
ATOM 748 O O . CYS A 1 101 ? 16.709 -12.160 -29.882 1.00 83.06 101 CYS A O 1
ATOM 750 N N . ILE A 1 102 ? 15.189 -12.754 -28.337 1.00 81.50 102 ILE A N 1
ATOM 751 C CA . ILE A 1 102 ? 16.118 -13.367 -27.358 1.00 81.50 102 ILE A CA 1
ATOM 752 C C . ILE A 1 102 ? 17.085 -14.359 -28.018 1.00 81.50 102 ILE A C 1
ATOM 754 O O . ILE A 1 102 ? 18.277 -14.364 -27.728 1.00 81.50 102 ILE A O 1
ATOM 758 N N . LYS A 1 103 ? 16.598 -15.206 -28.936 1.00 79.38 103 LYS A N 1
ATOM 759 C CA . LYS A 1 103 ? 17.451 -16.218 -29.593 1.00 79.38 103 LYS A CA 1
ATOM 760 C C . LYS A 1 103 ? 18.484 -15.624 -30.547 1.00 79.38 103 LYS A C 1
ATOM 762 O O . LYS A 1 103 ? 19.491 -16.275 -30.811 1.00 79.38 103 LYS A O 1
ATOM 767 N N . ALA A 1 104 ? 18.190 -14.462 -31.122 1.00 80.69 104 ALA A N 1
ATOM 768 C CA . ALA A 1 104 ? 19.066 -13.790 -32.074 1.00 80.69 104 ALA A CA 1
ATOM 769 C C . ALA A 1 104 ? 19.990 -12.777 -31.380 1.00 80.69 104 ALA A C 1
ATOM 771 O O . ALA A 1 104 ? 21.107 -12.568 -31.845 1.00 80.69 104 ALA A O 1
ATOM 772 N N . TYR A 1 105 ? 19.546 -12.205 -30.257 1.00 82.00 105 TYR A N 1
ATOM 773 C CA . TYR A 1 105 ? 20.205 -11.102 -29.566 1.00 82.00 105 TYR A CA 1
ATOM 774 C C . TYR A 1 105 ? 20.158 -11.295 -28.044 1.00 82.00 105 TYR A C 1
ATOM 776 O O . TYR A 1 105 ? 19.584 -10.487 -27.320 1.00 82.00 105 TYR A O 1
ATOM 784 N N . GLN A 1 106 ? 20.745 -12.389 -27.555 1.00 83.06 106 GLN A N 1
ATOM 785 C CA . GLN A 1 106 ? 20.692 -12.738 -26.133 1.00 83.06 106 GLN A CA 1
ATOM 786 C C . GLN A 1 106 ? 21.292 -11.639 -25.240 1.00 83.06 106 GLN A C 1
ATOM 788 O O . GLN A 1 106 ? 20.598 -11.157 -24.356 1.00 83.06 106 GLN A O 1
ATOM 793 N N . GLU A 1 107 ? 22.497 -11.150 -25.552 1.00 79.50 107 GLU A N 1
ATOM 794 C CA . GLU A 1 107 ? 23.160 -10.076 -24.786 1.00 79.50 107 GLU A CA 1
ATOM 795 C C . GLU A 1 107 ? 22.321 -8.781 -24.749 1.00 79.50 107 GLU A C 1
ATOM 797 O O . GLU A 1 107 ? 22.209 -8.120 -23.722 1.00 79.50 107 GLU A O 1
ATOM 802 N N . PHE A 1 108 ? 21.635 -8.452 -25.850 1.00 81.44 108 PHE A N 1
ATOM 803 C CA . PHE A 1 108 ? 20.709 -7.316 -25.907 1.00 81.44 108 PHE A CA 1
ATOM 804 C C . PHE A 1 108 ? 19.424 -7.550 -25.099 1.00 81.44 108 PHE A C 1
ATOM 806 O O . PHE A 1 108 ? 18.809 -6.600 -24.630 1.00 81.44 108 PHE A O 1
ATOM 813 N N . CYS A 1 109 ? 18.988 -8.792 -24.910 1.00 85.19 109 CYS A N 1
ATOM 814 C CA . CYS A 1 109 ? 17.813 -9.090 -24.094 1.00 85.19 109 CYS A CA 1
ATOM 815 C C . CYS A 1 109 ? 18.138 -9.342 -22.621 1.00 85.19 109 CYS A C 1
ATOM 817 O O . CYS A 1 109 ? 17.235 -9.251 -21.794 1.00 85.19 109 CYS A O 1
ATOM 819 N N . ASP A 1 110 ? 19.397 -9.589 -22.260 1.00 83.88 110 ASP A N 1
ATOM 820 C CA . ASP A 1 110 ? 19.777 -9.860 -20.871 1.00 83.88 110 ASP A CA 1
ATOM 821 C C . ASP A 1 110 ? 19.485 -8.652 -19.957 1.00 83.88 110 ASP A C 1
ATOM 823 O O . ASP A 1 110 ? 18.909 -8.825 -18.878 1.00 83.88 110 ASP A O 1
ATOM 827 N N . GLY A 1 111 ? 19.735 -7.425 -20.438 1.00 81.69 111 GLY A N 1
ATOM 828 C CA . GLY A 1 111 ? 19.379 -6.183 -19.732 1.00 81.69 111 GLY A CA 1
ATOM 829 C C . GLY A 1 111 ? 17.873 -5.893 -19.660 1.00 81.69 111 GLY A C 1
ATOM 830 O O . GLY A 1 111 ? 17.428 -5.184 -18.764 1.00 81.69 111 GLY A O 1
ATOM 831 N N . TYR A 1 112 ? 17.051 -6.497 -20.530 1.00 84.12 112 TYR A N 1
ATOM 832 C CA . TYR A 1 112 ? 15.594 -6.301 -20.514 1.00 84.12 112 TYR A CA 1
ATOM 833 C C . TYR A 1 112 ? 14.933 -6.841 -19.241 1.00 84.12 112 TYR A C 1
ATOM 835 O O . TYR A 1 112 ? 13.839 -6.419 -18.888 1.00 84.12 112 TYR A O 1
ATOM 843 N N . ASN A 1 113 ? 15.586 -7.744 -18.502 1.00 81.75 113 ASN A N 1
ATOM 844 C CA . ASN A 1 113 ? 15.032 -8.228 -17.236 1.00 81.75 113 ASN A CA 1
ATOM 845 C C . ASN A 1 113 ? 14.806 -7.105 -16.217 1.00 81.75 113 ASN A C 1
ATOM 847 O O . ASN A 1 113 ? 13.908 -7.231 -15.392 1.00 81.75 113 ASN A O 1
ATOM 851 N N . LEU A 1 114 ? 15.555 -6.004 -16.315 1.00 88.19 114 LEU A N 1
ATOM 852 C CA . LEU A 1 114 ? 15.359 -4.822 -15.477 1.00 88.19 114 LEU A CA 1
ATOM 853 C C . LEU A 1 114 ? 14.077 -4.059 -15.836 1.00 88.19 114 LEU A C 1
ATOM 855 O O . LEU A 1 114 ? 13.507 -3.401 -14.978 1.00 88.19 114 LEU A O 1
ATOM 859 N N . CYS A 1 115 ? 13.552 -4.207 -17.055 1.00 89.25 115 CYS A N 1
ATOM 860 C CA . CYS A 1 115 ? 12.264 -3.629 -17.449 1.00 89.25 115 CYS A CA 1
ATOM 861 C C . CYS A 1 115 ? 11.079 -4.2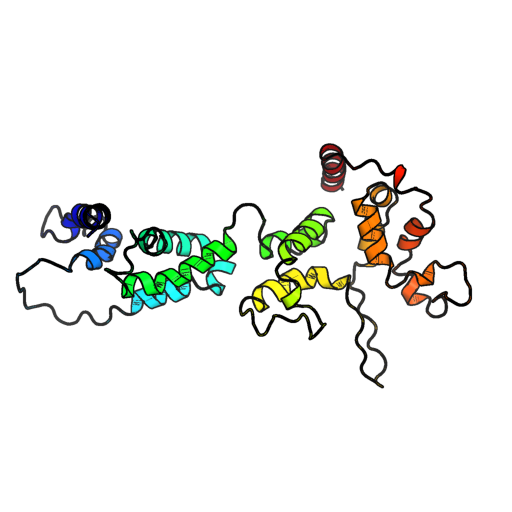34 -16.710 1.00 89.25 115 CYS A C 1
ATOM 863 O O . CYS A 1 115 ? 10.059 -3.575 -16.566 1.00 89.25 115 CYS A O 1
ATOM 865 N N . LYS A 1 116 ? 11.219 -5.453 -16.181 1.00 85.38 116 LYS A N 1
ATOM 866 C CA . LYS A 1 116 ? 10.188 -6.064 -15.329 1.00 85.38 116 LYS A CA 1
ATOM 867 C C . LYS A 1 116 ? 9.978 -5.281 -14.033 1.00 85.38 116 LYS A C 1
ATOM 869 O O . LYS A 1 116 ? 8.936 -5.409 -13.402 1.00 85.38 116 LYS A O 1
ATOM 874 N N . ASN A 1 117 ? 10.936 -4.434 -13.653 1.00 85.31 117 ASN A N 1
ATOM 875 C CA . ASN A 1 117 ? 10.766 -3.510 -12.540 1.00 85.31 117 ASN A CA 1
ATOM 876 C C . ASN A 1 117 ? 9.691 -2.450 -12.833 1.00 85.31 117 ASN A C 1
ATOM 878 O O . ASN A 1 117 ? 9.059 -1.976 -11.897 1.00 85.31 117 ASN A O 1
ATOM 882 N N . LEU A 1 118 ? 9.430 -2.113 -14.105 1.00 83.25 118 LEU A N 1
ATOM 883 C CA . LEU A 1 118 ? 8.318 -1.230 -14.478 1.00 83.25 118 LEU A CA 1
ATOM 884 C C . LEU A 1 118 ? 6.963 -1.898 -14.259 1.00 83.25 118 LEU A C 1
ATOM 886 O O . LEU A 1 118 ? 6.047 -1.233 -13.793 1.00 83.25 118 LEU A O 1
ATOM 890 N N . ASP A 1 119 ? 6.838 -3.202 -14.516 1.00 78.56 119 ASP A N 1
ATOM 891 C CA . ASP A 1 119 ? 5.593 -3.945 -14.263 1.00 78.56 119 ASP A CA 1
ATOM 892 C C . ASP A 1 119 ? 5.242 -3.977 -12.765 1.00 78.56 119 ASP A C 1
ATOM 894 O O . ASP A 1 119 ? 4.068 -4.028 -12.389 1.00 78.56 119 ASP A O 1
ATOM 898 N N . ASN A 1 120 ? 6.262 -3.891 -11.904 1.00 70.88 120 ASN A N 1
ATOM 899 C CA . ASN A 1 120 ? 6.100 -3.783 -10.452 1.00 70.88 120 ASN A CA 1
ATOM 900 C C . ASN A 1 120 ? 5.622 -2.389 -10.000 1.00 70.88 120 ASN A C 1
ATOM 902 O O . ASN A 1 120 ? 5.194 -2.239 -8.858 1.00 70.88 120 ASN A O 1
ATOM 906 N N . ILE A 1 121 ? 5.700 -1.379 -10.871 1.00 69.50 121 ILE A N 1
ATOM 907 C CA . ILE A 1 121 ? 5.343 0.021 -10.580 1.00 69.50 121 ILE A CA 1
ATOM 908 C C . ILE A 1 121 ? 4.077 0.440 -11.337 1.00 69.50 121 ILE A C 1
ATOM 910 O O . ILE A 1 121 ? 3.338 1.302 -10.876 1.00 69.50 121 ILE A O 1
ATOM 914 N N . GLY A 1 122 ? 3.825 -0.172 -12.495 1.00 51.28 122 GLY A N 1
ATOM 915 C CA . GLY A 1 122 ? 2.854 0.279 -13.485 1.00 51.28 122 GLY A CA 1
ATOM 916 C C . GLY A 1 122 ? 1.660 -0.641 -13.715 1.00 51.28 122 GLY A C 1
ATOM 917 O O . GLY A 1 122 ? 1.052 -0.540 -14.774 1.00 51.28 122 GLY A O 1
ATOM 918 N N . ASN A 1 123 ? 1.284 -1.529 -12.787 1.00 50.81 123 ASN A N 1
ATOM 919 C CA . ASN A 1 123 ? -0.026 -2.180 -12.910 1.00 50.81 123 ASN A CA 1
ATOM 920 C C . ASN A 1 123 ? -1.143 -1.176 -12.580 1.00 50.81 123 ASN A C 1
ATOM 922 O O . ASN A 1 123 ? -1.521 -0.960 -11.433 1.00 50.81 123 ASN A O 1
ATOM 926 N N . GLU A 1 124 ? -1.616 -0.540 -13.650 1.00 48.28 124 GLU A N 1
ATOM 927 C CA . GLU A 1 124 ? -2.657 0.478 -13.734 1.00 48.28 124 GLU A CA 1
ATOM 928 C C . GLU A 1 124 ? -3.964 0.025 -13.057 1.00 48.28 124 GLU A C 1
ATOM 930 O O . GLU A 1 124 ? -4.706 -0.811 -13.575 1.00 48.28 124 GLU A O 1
ATOM 935 N N . GLY A 1 125 ? -4.256 0.602 -11.890 1.00 46.84 125 GLY A N 1
ATOM 936 C CA . GLY A 1 125 ? -5.504 0.392 -11.149 1.00 46.84 125 GLY A CA 1
ATOM 937 C C 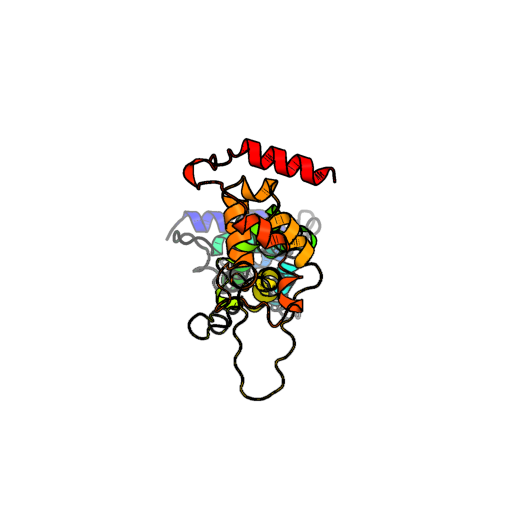. GLY A 1 125 ? -5.378 0.595 -9.642 1.00 46.84 125 GLY A C 1
ATOM 938 O O . GLY A 1 125 ? -6.387 0.812 -8.979 1.00 46.84 125 GLY A O 1
ATOM 939 N N . ASP A 1 126 ? -4.154 0.567 -9.129 1.00 48.41 126 ASP A N 1
ATOM 940 C CA . ASP A 1 126 ? -3.838 0.756 -7.723 1.00 48.41 126 ASP A CA 1
ATOM 941 C C . ASP A 1 126 ? -2.784 1.862 -7.646 1.00 48.41 126 ASP A C 1
ATOM 943 O O . ASP A 1 126 ? -1.760 1.792 -8.332 1.00 48.41 126 ASP A O 1
ATOM 947 N N . ASP A 1 127 ? -3.057 2.924 -6.892 1.00 62.41 127 ASP A N 1
ATOM 948 C CA . ASP A 1 127 ? -2.076 3.961 -6.586 1.00 62.41 127 ASP A CA 1
ATOM 949 C C . ASP A 1 127 ? -0.982 3.272 -5.759 1.00 62.41 127 ASP A C 1
ATOM 951 O O . ASP A 1 127 ? -1.072 3.239 -4.536 1.00 62.41 127 ASP A O 1
ATOM 955 N N . GLY A 1 128 ? -0.016 2.615 -6.417 1.00 78.50 128 GLY A N 1
ATOM 956 C CA . GLY A 1 128 ? 0.849 1.607 -5.797 1.00 78.50 128 GLY A CA 1
ATOM 957 C C . GLY A 1 128 ? 1.412 2.062 -4.453 1.00 78.50 128 GLY A C 1
ATOM 958 O O . GLY A 1 128 ? 1.634 3.249 -4.274 1.00 78.50 128 GLY A O 1
ATOM 959 N N . VAL A 1 129 ? 1.653 1.134 -3.520 1.00 86.69 129 VAL A N 1
ATOM 960 C CA . VAL A 1 129 ? 1.946 1.355 -2.080 1.00 86.69 129 VAL A CA 1
ATOM 961 C C . VAL A 1 129 ? 2.522 2.728 -1.692 1.00 86.69 129 VAL A C 1
ATOM 963 O O . VAL A 1 129 ? 2.019 3.352 -0.768 1.00 86.69 129 VAL A O 1
ATOM 966 N N . MET A 1 130 ? 3.560 3.224 -2.371 1.00 84.69 130 MET A N 1
ATOM 967 C CA . MET A 1 130 ? 4.149 4.544 -2.103 1.00 84.69 130 MET A CA 1
ATOM 968 C C . MET A 1 130 ? 3.169 5.720 -2.259 1.00 84.69 130 MET A C 1
ATOM 970 O O . MET A 1 130 ? 3.197 6.650 -1.456 1.00 84.69 130 MET A O 1
ATOM 974 N N . ALA A 1 131 ? 2.310 5.685 -3.277 1.00 87.12 131 ALA A N 1
ATOM 975 C CA . ALA A 1 131 ? 1.271 6.675 -3.513 1.00 87.12 131 ALA A CA 1
ATOM 976 C C . ALA A 1 131 ? 0.099 6.491 -2.541 1.00 87.12 131 ALA A C 1
ATOM 978 O O . ALA A 1 131 ? -0.329 7.467 -1.932 1.00 87.12 131 ALA A O 1
ATOM 979 N N . ALA A 1 132 ? -0.380 5.263 -2.315 1.00 89.88 132 ALA A N 1
ATOM 980 C CA . ALA A 1 132 ? -1.462 5.023 -1.358 1.00 89.88 132 ALA A CA 1
ATOM 981 C C . ALA A 1 132 ? -1.073 5.345 0.099 1.00 89.88 132 ALA A C 1
ATOM 983 O O . ALA A 1 132 ? -1.913 5.806 0.865 1.00 89.88 132 ALA A O 1
ATOM 984 N N . CYS A 1 133 ? 0.190 5.141 0.484 1.00 91.50 133 CYS A N 1
ATOM 985 C CA . CYS A 1 133 ? 0.661 5.221 1.872 1.00 91.50 133 CYS A CA 1
ATOM 986 C C . CYS A 1 133 ? 1.467 6.491 2.211 1.00 91.50 133 CYS A C 1
ATOM 988 O O . CYS A 1 133 ? 2.340 6.475 3.091 1.00 91.50 133 CYS A O 1
ATOM 990 N N . THR A 1 134 ? 1.200 7.611 1.534 1.00 90.38 134 THR A N 1
ATOM 991 C CA . THR A 1 134 ? 1.744 8.915 1.953 1.00 90.38 134 THR A CA 1
ATOM 992 C C . THR A 1 134 ? 1.195 9.317 3.325 1.00 90.38 134 THR A C 1
ATOM 994 O O . THR A 1 134 ? 0.151 8.826 3.747 1.00 90.38 134 THR A O 1
ATOM 997 N N . GLU A 1 135 ? 1.902 10.204 4.034 1.00 88.25 135 GLU A N 1
ATOM 998 C CA . GLU A 1 135 ? 1.472 10.713 5.350 1.00 88.25 135 GLU A CA 1
ATOM 999 C C . GLU A 1 135 ? 0.071 11.342 5.270 1.00 88.25 135 GLU A C 1
ATOM 1001 O O . GLU A 1 135 ? -0.813 10.973 6.031 1.00 88.25 135 GLU A O 1
ATOM 1006 N N . GLU A 1 136 ? -0.167 12.169 4.252 1.00 87.44 136 GLU A N 1
ATOM 1007 C CA . GLU A 1 136 ? -1.469 12.787 3.973 1.00 87.44 136 GLU A CA 1
ATOM 1008 C C . GLU A 1 136 ? -2.574 11.755 3.685 1.00 87.44 136 GLU A C 1
ATOM 1010 O O . GLU A 1 136 ? -3.695 11.885 4.172 1.00 87.44 136 GLU A O 1
ATOM 1015 N N . ASN A 1 137 ? -2.274 10.690 2.934 1.00 87.75 137 ASN A N 1
ATOM 1016 C CA . ASN A 1 137 ? -3.288 9.695 2.590 1.00 87.75 137 ASN A CA 1
ATOM 1017 C C . ASN A 1 137 ? -3.686 8.848 3.803 1.00 87.75 137 ASN A C 1
ATOM 1019 O O . ASN A 1 137 ? -4.878 8.610 4.011 1.00 87.75 137 ASN A O 1
ATOM 1023 N N . VAL A 1 138 ? -2.727 8.433 4.638 1.00 89.62 138 VAL A N 1
ATOM 1024 C CA . VAL A 1 138 ? -3.026 7.603 5.820 1.00 89.62 138 VAL A CA 1
ATOM 1025 C C . VAL A 1 138 ? -3.725 8.367 6.949 1.00 89.62 138 VAL A C 1
ATOM 1027 O O . VAL A 1 138 ? -4.297 7.729 7.831 1.00 89.62 138 VAL A O 1
ATOM 1030 N N . GLU A 1 139 ? -3.732 9.704 6.920 1.00 83.38 139 GLU A N 1
ATOM 1031 C CA . GLU A 1 139 ? -4.525 10.537 7.839 1.00 83.38 139 GLU A CA 1
ATOM 1032 C C . GLU A 1 139 ? -6.036 10.468 7.557 1.00 83.38 139 GLU A C 1
ATOM 1034 O O . GLU A 1 139 ? -6.850 10.743 8.441 1.00 83.38 139 GLU A O 1
ATOM 1039 N N . THR A 1 140 ? -6.435 10.063 6.347 1.00 83.81 140 THR A N 1
ATOM 1040 C CA . THR A 1 140 ? -7.845 9.920 5.965 1.00 83.81 140 THR A CA 1
ATOM 1041 C C . THR A 1 140 ? -8.303 8.465 6.037 1.00 83.81 140 THR A C 1
ATOM 1043 O O . THR A 1 140 ? -7.544 7.529 5.788 1.00 83.81 140 THR A O 1
ATOM 1046 N N . VAL A 1 141 ? -9.590 8.249 6.319 1.00 79.25 141 VAL A N 1
ATOM 1047 C CA . VAL A 1 141 ? -10.182 6.900 6.359 1.00 79.25 141 VAL A CA 1
ATOM 1048 C C . VAL A 1 141 ? -10.076 6.195 4.998 1.00 79.25 141 VAL A C 1
ATOM 1050 O O . VAL A 1 141 ? -9.804 4.995 4.949 1.00 79.25 141 VAL A O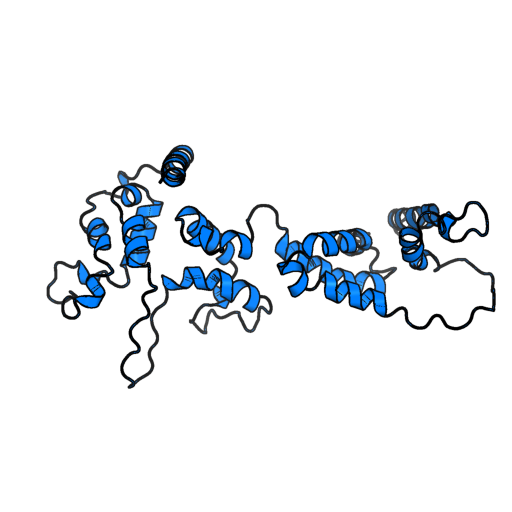 1
ATOM 1053 N N . GLU A 1 142 ? -10.266 6.932 3.898 1.00 80.94 142 GLU A N 1
ATOM 1054 C CA . GLU A 1 142 ? -10.165 6.399 2.535 1.00 80.94 142 GLU A CA 1
ATOM 1055 C C . GLU A 1 142 ? -8.718 6.073 2.156 1.00 80.94 142 GLU A C 1
ATOM 1057 O O . GLU A 1 142 ? -8.446 4.974 1.674 1.00 80.94 142 GLU A O 1
ATOM 1062 N N . GLY A 1 143 ? -7.778 6.994 2.380 1.00 86.00 143 GLY A N 1
ATOM 1063 C CA . GLY A 1 143 ? -6.379 6.762 2.035 1.00 86.00 143 GLY A CA 1
ATOM 1064 C C . GLY A 1 143 ? -5.736 5.682 2.908 1.00 86.00 143 GLY A C 1
ATOM 1065 O O . GLY A 1 143 ? -4.989 4.857 2.387 1.00 86.00 143 GLY A O 1
ATOM 1066 N N . LEU A 1 144 ? -6.121 5.556 4.184 1.00 86.00 144 LEU A N 1
ATOM 1067 C CA . LEU A 1 144 ? -5.734 4.412 5.014 1.00 86.00 144 LEU A CA 1
ATOM 1068 C C . LEU A 1 144 ? -6.279 3.086 4.460 1.00 86.00 144 LEU A C 1
ATOM 1070 O O . LEU A 1 144 ? -5.562 2.085 4.469 1.00 86.00 144 LEU A O 1
ATOM 1074 N N . ALA A 1 145 ? -7.523 3.061 3.968 1.00 82.81 145 ALA A N 1
ATOM 1075 C CA . ALA A 1 145 ? -8.111 1.872 3.346 1.00 82.81 145 ALA A CA 1
ATOM 1076 C C . ALA A 1 145 ? -7.349 1.464 2.076 1.00 82.81 145 ALA A C 1
ATOM 1078 O O . ALA A 1 145 ? -6.992 0.298 1.923 1.00 82.81 145 ALA A O 1
ATOM 1079 N N . LYS A 1 146 ? -7.042 2.436 1.207 1.00 85.81 146 LYS A N 1
ATOM 1080 C CA . LYS A 1 146 ? -6.236 2.221 -0.005 1.00 85.81 146 LYS A CA 1
ATOM 1081 C C . LYS A 1 146 ? -4.834 1.734 0.335 1.00 85.81 146 LYS A C 1
ATOM 1083 O O . LYS A 1 146 ? -4.368 0.761 -0.239 1.00 85.81 146 LYS A O 1
ATOM 1088 N N . CYS A 1 147 ? -4.190 2.355 1.319 1.00 91.62 147 CYS A N 1
ATOM 1089 C CA . CYS A 1 147 ? -2.878 1.937 1.794 1.00 91.62 147 CYS A CA 1
ATOM 1090 C C . CYS A 1 147 ? -2.909 0.494 2.320 1.00 91.62 147 CYS A C 1
ATOM 1092 O O . CYS A 1 147 ? -2.050 -0.308 1.961 1.00 91.62 147 CYS A O 1
ATOM 1094 N N . LYS A 1 148 ? -3.931 0.117 3.105 1.00 88.81 148 LYS A N 1
ATOM 1095 C CA . LYS A 1 148 ? -4.139 -1.270 3.558 1.00 88.81 148 LYS A CA 1
ATOM 1096 C C . LYS A 1 148 ? -4.266 -2.254 2.397 1.00 88.81 148 LYS A C 1
ATOM 1098 O O . LYS A 1 148 ? -3.630 -3.305 2.454 1.00 88.81 148 LYS A O 1
ATOM 1103 N N . ASP A 1 149 ? -5.061 -1.922 1.385 1.00 86.38 149 ASP A N 1
ATOM 1104 C CA . ASP A 1 149 ? -5.279 -2.780 0.216 1.00 86.38 149 ASP A CA 1
ATOM 1105 C C . ASP A 1 149 ? -3.986 -2.948 -0.596 1.00 86.38 149 ASP A C 1
ATOM 1107 O O . ASP A 1 149 ? -3.524 -4.072 -0.802 1.00 86.38 149 ASP A O 1
ATOM 1111 N N . ALA A 1 150 ? -3.305 -1.838 -0.899 1.00 87.75 150 ALA A N 1
ATOM 1112 C CA . ALA A 1 150 ? -2.023 -1.829 -1.604 1.00 87.75 150 ALA A CA 1
ATOM 1113 C C . ALA A 1 150 ? -0.933 -2.615 -0.847 1.00 87.75 150 ALA A C 1
ATOM 1115 O O . ALA A 1 150 ? -0.080 -3.276 -1.443 1.00 87.75 150 ALA A O 1
ATOM 1116 N N . CYS A 1 151 ? -0.957 -2.570 0.487 1.00 92.00 151 CYS A N 1
ATOM 1117 C CA . CYS A 1 151 ? -0.023 -3.283 1.353 1.00 92.00 151 CYS A CA 1
ATOM 1118 C C . CYS A 1 151 ? -0.390 -4.758 1.586 1.00 92.00 151 CYS A C 1
ATOM 1120 O O . CYS A 1 151 ? 0.467 -5.535 2.013 1.00 92.00 151 CYS A O 1
ATOM 1122 N N . ALA A 1 152 ? -1.616 -5.203 1.304 1.00 90.00 152 ALA A N 1
ATOM 1123 C CA . ALA A 1 152 ? -2.046 -6.575 1.588 1.00 90.00 152 ALA A CA 1
ATOM 1124 C C . ALA A 1 152 ? -1.123 -7.664 0.987 1.00 90.00 152 ALA A C 1
ATOM 1126 O O . ALA A 1 152 ? -0.767 -8.598 1.713 1.00 90.00 152 ALA A O 1
ATOM 1127 N N . PRO A 1 153 ? -0.626 -7.549 -0.265 1.00 88.62 153 PRO A N 1
ATOM 1128 C CA . PRO A 1 153 ? 0.295 -8.529 -0.855 1.00 88.62 153 PRO A CA 1
ATOM 1129 C C . PRO A 1 153 ? 1.673 -8.592 -0.185 1.00 88.62 153 PRO A C 1
ATOM 1131 O O . PRO A 1 153 ? 2.434 -9.537 -0.417 1.00 88.62 153 PRO A O 1
ATOM 1134 N N . TYR A 1 154 ? 2.013 -7.577 0.608 1.00 89.88 154 TYR A N 1
ATOM 1135 C CA . TYR A 1 154 ? 3.316 -7.407 1.236 1.00 89.88 154 TYR A CA 1
ATOM 1136 C C . TYR A 1 154 ? 3.261 -7.557 2.756 1.00 89.88 154 TYR A C 1
ATOM 1138 O O . TYR A 1 154 ? 4.302 -7.443 3.384 1.00 89.88 154 TYR A O 1
ATOM 1146 N N . GLN A 1 155 ? 2.110 -7.883 3.364 1.00 88.94 155 GLN A N 1
ATOM 1147 C CA . GLN A 1 155 ? 1.968 -8.021 4.827 1.00 88.94 155 GLN A CA 1
ATOM 1148 C C . GLN A 1 155 ? 3.034 -8.898 5.495 1.00 88.94 155 GLN A C 1
ATOM 1150 O O . GLN A 1 155 ? 3.442 -8.638 6.628 1.00 88.94 155 GLN A O 1
ATOM 1155 N N . CYS A 1 156 ? 3.518 -9.917 4.788 1.00 90.50 156 CYS A N 1
ATOM 1156 C CA . CYS A 1 156 ? 4.584 -10.793 5.259 1.00 90.50 156 CYS A CA 1
ATOM 1157 C C . CYS A 1 156 ? 5.947 -10.088 5.426 1.00 90.50 156 CYS A C 1
ATOM 1159 O O . CYS A 1 156 ? 6.815 -10.603 6.117 1.00 90.50 156 CYS A O 1
ATOM 1161 N N . CYS A 1 157 ? 6.150 -8.912 4.827 1.00 89.25 157 CYS A N 1
ATOM 1162 C CA . CYS A 1 157 ? 7.399 -8.151 4.875 1.00 89.25 157 CYS A CA 1
ATOM 1163 C C . CYS A 1 157 ? 7.616 -7.387 6.191 1.00 89.25 157 CYS A C 1
ATOM 1165 O O . CYS A 1 157 ? 8.724 -6.915 6.438 1.00 89.25 157 CYS A O 1
ATOM 1167 N N . TRP A 1 158 ? 6.579 -7.218 7.016 1.00 86.25 158 TRP A N 1
ATOM 1168 C CA . TRP A 1 158 ? 6.664 -6.505 8.302 1.00 86.25 158 TRP A CA 1
ATOM 1169 C C . TRP A 1 158 ? 5.895 -7.193 9.433 1.00 86.25 158 TRP A C 1
ATOM 1171 O O . TRP A 1 158 ? 5.681 -6.598 10.492 1.00 86.25 158 TRP A O 1
ATOM 1181 N N . THR A 1 159 ? 5.459 -8.435 9.234 1.00 81.94 159 THR A N 1
ATOM 1182 C CA . THR A 1 159 ? 4.853 -9.209 10.317 1.00 81.94 159 THR A CA 1
ATOM 1183 C C . THR A 1 159 ? 5.915 -9.623 11.332 1.00 81.94 159 THR A C 1
ATOM 1185 O O . THR A 1 159 ? 7.020 -10.012 10.969 1.00 81.94 159 THR A O 1
ATOM 1188 N N . MET A 1 160 ? 5.587 -9.552 12.624 1.00 75.81 160 MET A N 1
ATOM 1189 C CA . MET A 1 160 ? 6.478 -10.026 13.694 1.00 75.81 160 MET A CA 1
ATOM 1190 C C . MET A 1 160 ? 6.358 -11.538 13.939 1.00 75.81 160 MET A C 1
ATOM 1192 O O . MET A 1 160 ? 7.039 -12.083 14.805 1.00 75.81 160 MET A O 1
ATOM 1196 N N . ILE A 1 161 ? 5.458 -12.219 13.226 1.00 80.62 161 ILE A N 1
ATOM 1197 C CA . ILE A 1 161 ? 5.266 -13.662 13.351 1.00 80.62 161 ILE A CA 1
ATOM 1198 C C . ILE A 1 161 ? 6.299 -14.343 12.452 1.00 80.62 161 ILE A C 1
ATOM 1200 O O . ILE A 1 161 ? 6.137 -14.326 11.236 1.00 80.62 161 ILE A O 1
ATOM 1204 N N . GLU A 1 162 ? 7.323 -14.967 13.045 1.00 83.50 162 GLU A N 1
ATOM 1205 C CA . GLU A 1 162 ? 8.413 -15.642 12.310 1.00 83.50 162 GLU A CA 1
ATOM 1206 C C . GLU A 1 162 ? 7.904 -16.641 11.253 1.00 83.50 162 GLU A C 1
ATOM 1208 O O . GLU A 1 162 ? 8.525 -16.809 10.210 1.00 83.50 162 GLU A O 1
ATOM 1213 N N . GLU A 1 163 ? 6.754 -17.283 11.486 1.00 88.00 163 GLU A N 1
ATOM 1214 C CA . GLU A 1 163 ? 6.149 -18.240 10.544 1.00 88.00 163 GLU A CA 1
ATOM 1215 C C . GLU A 1 163 ? 5.573 -17.587 9.274 1.00 88.00 163 GLU A C 1
ATOM 1217 O O . GLU A 1 163 ? 5.374 -18.278 8.277 1.00 88.00 163 GLU A O 1
ATOM 1222 N N . ASN A 1 164 ? 5.313 -16.276 9.302 1.00 83.38 164 ASN A N 1
ATOM 1223 C CA . ASN A 1 164 ? 4.754 -15.506 8.190 1.00 83.38 164 ASN A CA 1
ATOM 1224 C C . ASN A 1 164 ? 5.730 -14.449 7.651 1.00 83.38 164 ASN A C 1
ATOM 1226 O O . ASN A 1 164 ? 5.338 -13.674 6.780 1.00 83.38 164 ASN A O 1
ATOM 1230 N N . ASP A 1 165 ? 6.960 -14.383 8.162 1.00 87.56 165 ASP A N 1
ATOM 1231 C CA . ASP A 1 165 ? 7.974 -13.450 7.678 1.00 87.56 165 ASP A CA 1
ATOM 1232 C C . ASP A 1 165 ? 8.518 -13.920 6.320 1.00 87.56 165 ASP A C 1
ATOM 1234 O O . ASP A 1 165 ? 9.110 -14.993 6.201 1.00 87.56 165 ASP A O 1
ATOM 1238 N N . CYS A 1 166 ? 8.314 -13.109 5.282 1.00 92.31 166 CYS A N 1
ATOM 1239 C CA . CYS A 1 166 ? 8.819 -13.374 3.933 1.00 92.31 166 CYS A CA 1
ATOM 1240 C C . CYS A 1 166 ? 10.032 -12.507 3.564 1.00 92.31 166 CYS A C 1
ATOM 1242 O O . CYS A 1 166 ? 10.501 -12.574 2.426 1.00 92.31 166 CYS A O 1
ATOM 1244 N N . SER A 1 167 ? 10.561 -11.708 4.496 1.00 88.50 167 SER A N 1
ATOM 1245 C CA . SER A 1 167 ? 11.648 -10.752 4.246 1.00 88.50 167 SER A CA 1
ATOM 1246 C C . SER A 1 167 ? 12.931 -11.401 3.719 1.00 88.50 167 SER A C 1
ATOM 1248 O O . SER A 1 167 ? 13.669 -10.784 2.951 1.00 88.50 167 SER A O 1
ATOM 1250 N N . ALA A 1 168 ? 13.180 -12.665 4.070 1.00 88.44 168 ALA A N 1
ATOM 1251 C CA . ALA A 1 168 ? 14.320 -13.430 3.569 1.00 88.44 168 ALA A CA 1
ATOM 1252 C C . ALA A 1 168 ? 14.128 -13.961 2.135 1.00 88.44 168 ALA A C 1
ATOM 1254 O O . ALA A 1 168 ? 15.112 -14.193 1.432 1.00 88.44 168 ALA A O 1
ATOM 1255 N N . GLU A 1 169 ? 12.883 -14.179 1.705 1.00 88.88 169 GLU A N 1
ATOM 1256 C CA . GLU A 1 169 ? 12.546 -14.769 0.401 1.00 88.88 169 GLU A CA 1
ATOM 1257 C C . GLU A 1 169 ? 12.198 -13.709 -0.652 1.00 88.88 169 GLU A C 1
ATOM 1259 O O . GLU A 1 169 ? 12.342 -13.959 -1.850 1.00 88.88 169 GLU A O 1
ATOM 1264 N N . ARG A 1 170 ? 11.766 -12.524 -0.205 1.00 84.94 170 ARG A N 1
ATOM 1265 C CA . ARG A 1 170 ? 11.306 -11.419 -1.048 1.00 84.94 170 ARG A CA 1
ATOM 1266 C C . ARG A 1 170 ? 12.248 -10.215 -0.920 1.00 84.94 170 ARG A C 1
ATOM 1268 O O . ARG A 1 170 ? 12.089 -9.414 0.006 1.00 84.94 170 ARG A O 1
ATOM 1275 N N . PRO A 1 171 ? 13.238 -10.059 -1.823 1.00 82.94 171 PRO A N 1
ATOM 1276 C CA . PRO A 1 171 ? 14.192 -8.948 -1.777 1.00 82.94 171 PRO A CA 1
ATOM 1277 C C . PRO A 1 171 ? 13.531 -7.568 -1.911 1.00 82.94 171 PRO A C 1
ATOM 1279 O O . PRO A 1 171 ? 14.152 -6.561 -1.583 1.00 82.94 171 PRO A O 1
ATOM 1282 N N . GLU A 1 172 ? 12.280 -7.509 -2.364 1.00 80.12 172 GLU A N 1
ATOM 1283 C CA . GLU A 1 172 ? 11.480 -6.294 -2.455 1.00 80.12 172 GLU A CA 1
ATOM 1284 C C . GLU A 1 172 ? 10.896 -5.818 -1.107 1.00 80.12 172 GLU A C 1
ATOM 1286 O O . GLU A 1 172 ? 10.424 -4.687 -1.003 1.00 80.12 172 GLU A O 1
ATOM 1291 N N . CYS A 1 173 ? 10.943 -6.634 -0.048 1.00 86.25 173 CYS A N 1
ATOM 1292 C CA . CYS A 1 173 ? 10.346 -6.289 1.245 1.00 86.25 173 CYS A CA 1
ATOM 1293 C C . CYS A 1 173 ? 10.824 -4.967 1.870 1.00 86.25 173 CYS A C 1
ATOM 1295 O O . CYS A 1 173 ? 9.974 -4.240 2.387 1.00 86.25 173 CYS A O 1
ATOM 1297 N N . PRO A 1 174 ? 12.118 -4.588 1.822 1.00 86.44 174 PRO A N 1
ATOM 1298 C CA . PRO A 1 174 ? 12.573 -3.307 2.361 1.00 86.44 174 PRO A CA 1
ATOM 1299 C C . PRO A 1 174 ? 11.869 -2.084 1.757 1.00 86.44 174 PRO A C 1
ATOM 1301 O O . PRO A 1 174 ? 11.729 -1.076 2.444 1.00 86.44 174 PRO A O 1
ATOM 1304 N N . PHE A 1 175 ? 11.394 -2.172 0.509 1.00 81.00 175 PHE A N 1
ATOM 1305 C CA . PHE A 1 175 ? 10.720 -1.064 -0.176 1.00 81.00 175 PHE A CA 1
ATOM 1306 C C . PHE A 1 175 ? 9.288 -0.855 0.315 1.00 81.00 175 PHE A C 1
ATOM 1308 O O . PHE A 1 175 ? 8.827 0.278 0.401 1.00 81.00 175 PHE A O 1
ATOM 1315 N N . TYR A 1 176 ? 8.594 -1.939 0.659 1.00 85.94 176 TYR A N 1
ATOM 1316 C CA . TYR A 1 176 ? 7.212 -1.884 1.137 1.00 85.94 176 TYR A CA 1
ATOM 1317 C C . TYR A 1 176 ? 7.125 -1.795 2.661 1.00 85.94 176 TYR A C 1
ATOM 1319 O O . TYR A 1 176 ? 6.121 -1.333 3.191 1.00 85.94 176 TYR A O 1
ATOM 1327 N N . ALA A 1 177 ? 8.180 -2.195 3.376 1.00 84.38 177 ALA A N 1
ATOM 1328 C CA . ALA A 1 177 ? 8.203 -2.184 4.831 1.00 84.38 177 ALA A CA 1
ATOM 1329 C C . ALA A 1 177 ? 7.977 -0.778 5.405 1.00 84.38 177 ALA A C 1
ATOM 1331 O O . ALA A 1 177 ? 7.108 -0.617 6.249 1.00 84.38 177 ALA A O 1
ATOM 1332 N N . GLU A 1 178 ? 8.705 0.243 4.946 1.00 84.06 178 GLU A N 1
ATOM 1333 C CA . GLU A 1 178 ? 8.575 1.611 5.478 1.00 84.06 178 GLU A CA 1
ATOM 1334 C C . GLU A 1 178 ? 7.196 2.256 5.216 1.00 84.06 178 GLU A C 1
ATOM 1336 O O . GLU A 1 178 ? 6.566 2.691 6.184 1.00 84.06 178 GLU A O 1
ATOM 1341 N N . PRO A 1 179 ? 6.658 2.273 3.978 1.00 87.75 179 PRO A N 1
ATOM 1342 C CA . PRO A 1 179 ? 5.334 2.841 3.723 1.00 87.75 179 PRO A CA 1
ATOM 1343 C C . PRO A 1 179 ? 4.210 2.046 4.404 1.00 87.75 179 PRO A C 1
ATOM 1345 O O . PRO A 1 179 ? 3.308 2.644 4.988 1.00 87.75 179 PRO A O 1
ATOM 1348 N N . CYS A 1 180 ? 4.277 0.710 4.420 1.00 90.19 180 CYS A N 1
ATOM 1349 C CA . CYS A 1 180 ? 3.225 -0.115 5.019 1.00 90.19 180 CYS A CA 1
ATOM 1350 C C . CYS A 1 180 ? 3.300 -0.209 6.549 1.00 90.19 180 CYS A C 1
ATOM 1352 O O . CYS A 1 180 ? 2.279 -0.437 7.201 1.00 90.19 180 CYS A O 1
ATOM 1354 N N . GLN A 1 181 ? 4.468 0.014 7.164 1.00 86.19 181 GLN A N 1
ATOM 1355 C CA . GLN A 1 181 ? 4.596 0.098 8.626 1.00 86.19 181 GLN A CA 1
ATOM 1356 C C . GLN A 1 181 ? 3.764 1.235 9.224 1.00 86.19 181 GLN A C 1
ATOM 1358 O O . GLN A 1 181 ? 3.387 1.152 10.392 1.00 86.19 181 GLN A O 1
ATOM 1363 N N . ARG A 1 182 ? 3.409 2.254 8.432 1.00 83.50 182 ARG A N 1
ATOM 1364 C CA . ARG A 1 182 ? 2.520 3.347 8.857 1.00 83.50 182 ARG A CA 1
ATOM 1365 C C . ARG A 1 182 ? 1.121 2.847 9.223 1.00 83.50 182 ARG A C 1
ATOM 1367 O O . ARG A 1 182 ? 0.501 3.384 10.132 1.00 83.50 182 ARG A O 1
ATOM 1374 N N . ILE A 1 183 ? 0.674 1.754 8.603 1.00 82.88 183 ILE A N 1
ATOM 1375 C CA . ILE A 1 183 ? -0.563 1.044 8.962 1.00 82.88 183 ILE A CA 1
ATOM 1376 C C . ILE A 1 183 ? -0.377 0.254 10.275 1.00 82.88 183 ILE A C 1
ATOM 1378 O O . ILE A 1 183 ? -1.312 0.048 11.048 1.00 82.88 183 ILE A O 1
ATOM 1382 N N . GLY A 1 184 ? 0.849 -0.215 10.530 1.00 64.25 184 GLY A N 1
ATOM 1383 C CA . GLY A 1 184 ? 1.210 -1.138 11.610 1.00 64.25 184 GLY A CA 1
ATOM 1384 C C . GLY A 1 184 ? 1.145 -0.561 13.026 1.00 64.25 184 GLY A C 1
ATOM 1385 O O . GLY A 1 184 ? 1.194 -1.331 13.985 1.00 64.25 184 GLY A O 1
ATOM 1386 N N . GLY A 1 185 ? 0.950 0.753 13.182 1.00 55.97 185 GLY A N 1
ATOM 1387 C CA . GLY A 1 185 ? 0.661 1.369 14.481 1.00 55.97 185 GLY A CA 1
ATOM 1388 C C . GLY A 1 185 ? -0.634 0.867 15.137 1.00 55.97 185 GLY A C 1
ATOM 1389 O O . GLY A 1 185 ? -0.844 1.122 16.320 1.00 55.97 185 GLY A O 1
ATOM 1390 N N . THR A 1 186 ? -1.488 0.142 14.402 1.00 48.16 186 THR A N 1
ATOM 1391 C CA . THR A 1 186 ? -2.838 -0.214 14.860 1.00 48.16 186 THR A CA 1
ATOM 1392 C C . THR A 1 186 ? -3.032 -1.684 15.266 1.00 48.16 186 THR A C 1
ATOM 1394 O O . THR A 1 186 ? -3.995 -1.945 15.976 1.00 48.16 186 THR A O 1
ATOM 1397 N N . LEU A 1 187 ? -2.193 -2.668 14.878 1.00 41.66 187 LEU A N 1
ATOM 1398 C CA . LEU A 1 187 ? -2.648 -4.081 14.960 1.00 41.66 187 LEU A CA 1
ATOM 1399 C C . LEU A 1 187 ? -1.737 -5.188 15.523 1.00 41.66 187 LEU A C 1
ATOM 1401 O O . LEU A 1 187 ? -2.253 -6.287 15.709 1.00 41.66 187 LEU A O 1
ATOM 1405 N N . THR A 1 188 ? -0.467 -4.998 15.898 1.00 42.44 188 THR A N 1
ATOM 1406 C CA . THR A 1 188 ? 0.293 -6.131 16.493 1.00 42.44 188 THR A CA 1
ATOM 1407 C C . THR A 1 188 ? 1.249 -5.725 17.610 1.00 42.44 188 THR A C 1
ATOM 1409 O O . THR A 1 188 ? 2.458 -5.627 17.417 1.00 42.44 188 THR A O 1
ATOM 1412 N N . GLY A 1 189 ? 0.704 -5.534 18.812 1.00 36.69 189 GLY A N 1
ATOM 1413 C CA . GLY A 1 189 ? 1.472 -5.438 20.051 1.00 36.69 189 GLY A CA 1
ATOM 1414 C C . GLY A 1 189 ? 1.335 -6.694 20.914 1.00 36.69 189 GLY A C 1
ATOM 1415 O O . GLY A 1 189 ? 0.531 -6.701 21.839 1.00 36.69 189 GLY A O 1
ATOM 1416 N N . THR A 1 190 ? 2.149 -7.726 20.673 1.00 40.91 190 THR A N 1
ATOM 1417 C CA . THR A 1 190 ? 2.471 -8.750 21.690 1.00 40.91 190 THR A CA 1
ATOM 1418 C C . THR A 1 190 ? 3.949 -9.130 21.603 1.00 40.91 190 THR A C 1
ATOM 1420 O O . THR A 1 190 ? 4.311 -10.142 21.007 1.00 40.91 190 THR A O 1
ATOM 1423 N N . GLY A 1 191 ? 4.815 -8.305 22.194 1.00 34.69 191 GLY A N 1
ATOM 1424 C CA . GLY A 1 191 ? 6.208 -8.655 22.467 1.00 34.69 191 GLY A CA 1
ATOM 1425 C C . GLY A 1 191 ? 6.384 -9.048 23.935 1.00 34.69 191 GLY A C 1
ATOM 1426 O O . GLY A 1 191 ? 6.219 -8.206 24.813 1.00 34.69 191 GLY A O 1
ATOM 1427 N N . ASN A 1 192 ? 6.730 -10.313 24.190 1.00 40.28 192 ASN A N 1
ATOM 1428 C CA . ASN A 1 192 ? 7.304 -10.781 25.454 1.00 40.28 192 ASN A CA 1
ATOM 1429 C C . ASN A 1 192 ? 8.834 -10.755 25.341 1.00 40.28 192 ASN A C 1
ATOM 1431 O O . ASN A 1 192 ? 9.388 -11.453 24.496 1.00 40.28 192 ASN A O 1
ATOM 1435 N N . THR A 1 193 ? 9.510 -10.067 26.259 1.00 38.19 193 THR A N 1
ATOM 1436 C CA . THR A 1 193 ? 10.831 -10.486 26.750 1.00 38.19 193 THR A CA 1
ATOM 1437 C C . THR A 1 193 ? 10.868 -10.253 28.251 1.00 38.19 193 THR A C 1
ATOM 1439 O O . THR A 1 193 ? 10.588 -9.148 28.714 1.00 38.19 193 THR A O 1
ATOM 1442 N N . ASP A 1 194 ? 11.176 -11.314 28.986 1.00 45.97 194 ASP A N 1
ATOM 1443 C CA . ASP A 1 194 ? 11.211 -11.362 30.440 1.00 45.97 194 ASP A CA 1
ATOM 1444 C C . ASP A 1 194 ? 12.099 -10.263 31.064 1.00 45.97 194 ASP A C 1
ATOM 1446 O O . ASP A 1 194 ? 13.247 -10.057 30.673 1.00 45.97 194 ASP A O 1
ATOM 1450 N N . GLU A 1 195 ? 11.553 -9.614 32.095 1.00 45.84 195 GLU A N 1
ATOM 1451 C CA . GLU A 1 195 ? 12.276 -8.951 33.193 1.00 45.84 195 GLU A CA 1
ATOM 1452 C C . GLU A 1 195 ? 13.152 -7.720 32.864 1.00 45.84 195 GLU A C 1
ATOM 1454 O O . GLU A 1 195 ? 14.236 -7.526 33.416 1.00 45.84 195 GLU A O 1
ATOM 1459 N N . ILE A 1 196 ? 12.630 -6.809 32.042 1.00 38.69 196 ILE A N 1
ATOM 1460 C CA . ILE A 1 196 ? 12.982 -5.380 32.060 1.00 38.69 196 ILE A CA 1
ATOM 1461 C C . ILE A 1 196 ? 11.653 -4.622 32.121 1.00 38.69 196 ILE A C 1
ATOM 1463 O O . ILE A 1 196 ? 10.710 -5.046 31.456 1.00 38.69 196 ILE A O 1
ATOM 1467 N N . ASP A 1 197 ? 11.557 -3.567 32.945 1.00 33.84 197 ASP A N 1
ATOM 1468 C CA . ASP A 1 197 ? 10.377 -2.687 33.031 1.00 33.84 197 ASP A CA 1
ATOM 1469 C C . ASP A 1 197 ? 9.741 -2.528 31.639 1.00 33.84 197 ASP A C 1
ATOM 1471 O O . ASP A 1 197 ? 10.461 -2.121 30.716 1.00 33.84 197 ASP A O 1
ATOM 1475 N N . PRO A 1 198 ? 8.457 -2.901 31.451 1.00 37.81 198 PRO A N 1
ATOM 1476 C CA . PRO A 1 198 ? 7.848 -2.934 30.132 1.00 37.81 198 PRO A CA 1
ATOM 1477 C C . PRO A 1 198 ? 8.028 -1.557 29.487 1.00 37.81 198 PRO A C 1
ATOM 1479 O O . PRO A 1 198 ? 7.623 -0.554 30.087 1.00 37.81 198 PRO A O 1
ATOM 1482 N N . PRO A 1 199 ? 8.669 -1.465 28.304 1.00 39.12 199 PRO A N 1
ATOM 1483 C CA . PRO A 1 199 ? 8.731 -0.202 27.594 1.00 39.12 199 PRO A CA 1
ATOM 1484 C C . PRO A 1 199 ? 7.286 0.227 27.371 1.00 39.12 199 PRO A C 1
ATOM 1486 O O . PRO A 1 199 ? 6.485 -0.561 26.868 1.00 39.12 199 PRO A O 1
ATOM 1489 N N . ALA A 1 200 ? 6.945 1.435 27.828 1.00 42.69 200 ALA A N 1
ATOM 1490 C CA . ALA A 1 200 ? 5.618 2.007 27.656 1.00 42.69 200 ALA A CA 1
ATOM 1491 C C . ALA A 1 200 ? 5.154 1.727 26.222 1.00 42.69 200 ALA A C 1
ATOM 1493 O O . ALA A 1 200 ? 5.843 2.122 25.276 1.00 42.69 200 ALA A O 1
ATOM 1494 N N . LYS A 1 201 ? 4.057 0.969 26.078 1.00 54.59 201 LYS A N 1
ATOM 1495 C CA . LYS A 1 201 ? 3.475 0.628 24.777 1.00 54.59 201 LYS A CA 1
ATOM 1496 C C . LYS A 1 201 ? 3.361 1.931 23.993 1.00 54.59 201 LYS A C 1
ATOM 1498 O O . LYS A 1 201 ? 2.733 2.881 24.459 1.00 54.59 201 LYS A O 1
ATOM 1503 N N . PHE A 1 202 ? 4.050 2.008 22.860 1.00 48.19 202 PHE A N 1
ATOM 1504 C CA . PHE A 1 202 ? 4.065 3.213 22.050 1.00 48.19 202 PHE A CA 1
ATOM 1505 C C . PHE A 1 202 ? 2.679 3.378 21.429 1.00 48.19 202 PHE A C 1
ATOM 1507 O O . PHE A 1 202 ? 2.343 2.699 20.466 1.00 48.19 202 PHE A O 1
ATOM 1514 N N . VAL A 1 203 ? 1.865 4.249 22.020 1.00 57.69 203 VAL A N 1
ATOM 1515 C CA . VAL A 1 203 ? 0.671 4.787 21.375 1.00 57.69 203 VAL A CA 1
ATOM 1516 C C . VAL A 1 203 ? 1.155 5.951 20.509 1.00 57.69 203 VAL A C 1
ATOM 1518 O O . VAL A 1 203 ? 1.709 6.907 21.066 1.00 57.69 203 VAL A O 1
ATOM 1521 N N . PRO A 1 204 ? 1.008 5.894 19.174 1.00 60.97 204 PRO A N 1
ATOM 1522 C CA . PRO A 1 204 ? 1.355 7.019 18.320 1.00 60.97 204 PRO A CA 1
ATOM 1523 C C . PRO A 1 204 ? 0.614 8.285 18.769 1.00 60.97 204 PRO A C 1
ATOM 1525 O O . PRO A 1 204 ? -0.573 8.245 19.100 1.00 60.97 204 PRO A O 1
ATOM 1528 N N . SER A 1 205 ? 1.309 9.422 18.783 1.00 61.44 205 SER A N 1
ATOM 1529 C CA . SER A 1 205 ? 0.653 10.725 18.943 1.00 61.44 205 SER A CA 1
ATOM 1530 C C . SER A 1 205 ? -0.395 10.878 17.837 1.00 61.44 205 SER A C 1
ATOM 1532 O O . SER A 1 205 ? -0.047 10.690 16.677 1.00 61.44 205 SER A O 1
ATOM 1534 N N . GLY A 1 206 ? -1.647 11.198 18.176 1.00 74.44 206 GLY A N 1
ATOM 1535 C CA . GLY A 1 206 ? -2.752 11.273 17.206 1.00 74.44 206 GLY A CA 1
ATOM 1536 C C . GLY A 1 206 ? -3.718 10.080 17.225 1.00 74.44 206 GLY A C 1
ATOM 1537 O O . GLY A 1 206 ? -4.783 10.138 16.617 1.00 74.44 206 GLY A O 1
ATOM 1538 N N . TYR A 1 207 ? -3.373 8.985 17.916 1.00 81.44 207 TYR A N 1
ATOM 1539 C CA . TYR A 1 207 ? -4.190 7.765 17.900 1.00 81.44 207 TYR A CA 1
ATOM 1540 C C . TYR A 1 207 ? -5.579 7.952 18.532 1.00 81.44 207 TYR A C 1
ATOM 1542 O O . TYR A 1 207 ? -6.553 7.351 18.080 1.00 81.44 207 TYR A O 1
ATOM 1550 N N . ALA A 1 208 ? -5.682 8.801 19.560 1.00 87.44 208 ALA A N 1
ATOM 1551 C CA . ALA A 1 208 ? -6.955 9.107 20.209 1.00 87.44 208 ALA A CA 1
ATOM 1552 C C . ALA A 1 208 ? -7.907 9.832 19.244 1.00 87.44 208 ALA A C 1
ATOM 1554 O O . ALA A 1 208 ? -9.078 9.476 19.147 1.00 87.44 208 ALA A O 1
ATOM 1555 N N . GLU A 1 209 ? -7.386 10.790 18.478 1.00 85.88 209 GLU A N 1
ATOM 1556 C CA . GLU A 1 209 ? -8.121 11.528 17.455 1.00 85.88 209 GLU A CA 1
ATOM 1557 C C . GLU A 1 209 ? -8.577 10.595 16.323 1.00 85.88 209 GLU A C 1
ATOM 1559 O O . GLU A 1 209 ? -9.717 10.675 15.864 1.00 85.88 209 GLU A O 1
ATOM 1564 N N . THR A 1 210 ? -7.729 9.648 15.903 1.00 83.75 210 THR A N 1
ATOM 1565 C CA . THR A 1 210 ? -8.120 8.657 14.889 1.00 83.75 210 THR A CA 1
ATOM 1566 C C . THR A 1 210 ? -9.232 7.735 15.395 1.00 83.75 210 THR A C 1
ATOM 1568 O O . THR A 1 210 ? -10.185 7.461 14.663 1.00 83.75 210 THR A O 1
ATOM 1571 N N . LEU A 1 211 ? -9.150 7.275 16.648 1.00 91.69 211 LEU A N 1
ATOM 1572 C CA . LEU A 1 211 ? -10.213 6.486 17.274 1.00 91.69 211 LEU A CA 1
ATOM 1573 C C . LEU A 1 211 ? -11.521 7.273 17.380 1.00 91.69 211 LEU A C 1
ATOM 1575 O O . LEU A 1 211 ? -12.584 6.705 17.141 1.00 91.69 211 LEU A O 1
ATOM 1579 N N . GLU A 1 212 ? -11.463 8.568 17.689 1.00 93.69 212 GLU A N 1
ATOM 1580 C CA . GLU A 1 212 ? -12.643 9.437 17.735 1.00 93.69 212 GLU A CA 1
ATOM 1581 C C . GLU A 1 212 ? -13.352 9.502 16.375 1.00 93.69 212 GLU A C 1
ATOM 1583 O O . GLU A 1 212 ? -14.578 9.405 16.312 1.00 93.69 212 GLU A O 1
ATOM 1588 N N . ILE A 1 213 ? -12.595 9.562 15.276 1.00 87.94 213 ILE A N 1
ATOM 1589 C CA . ILE A 1 213 ? -13.142 9.536 13.912 1.00 87.94 213 ILE A CA 1
ATOM 1590 C C . ILE A 1 213 ? -13.723 8.154 13.578 1.00 87.94 213 ILE A C 1
ATOM 1592 O O . ILE A 1 213 ? -14.877 8.056 13.141 1.00 87.94 213 ILE A O 1
ATOM 1596 N N . MET A 1 214 ? -12.953 7.079 13.794 1.00 90.25 214 MET A N 1
ATOM 1597 C CA . MET A 1 214 ? -13.368 5.706 13.468 1.00 90.25 214 MET A CA 1
ATOM 1598 C C . MET A 1 214 ? -14.603 5.270 14.261 1.00 90.25 214 MET A C 1
ATOM 1600 O O . MET A 1 214 ? -15.494 4.629 13.711 1.00 90.25 214 MET A O 1
ATOM 1604 N N . CYS A 1 215 ? -14.668 5.642 15.537 1.00 95.56 215 CYS A N 1
ATOM 1605 C CA . CYS A 1 215 ? -15.736 5.272 16.460 1.00 95.56 215 CYS A CA 1
ATOM 1606 C C . CYS A 1 215 ? -16.774 6.385 16.663 1.00 95.56 215 CYS A C 1
ATOM 1608 O O . CYS A 1 215 ? -17.549 6.337 17.619 1.00 95.56 215 CYS A O 1
ATOM 1610 N N . SER A 1 216 ? -16.814 7.395 15.789 1.00 95.00 216 SER A N 1
ATOM 1611 C CA . SER A 1 216 ? -17.886 8.394 15.806 1.00 95.00 216 SER A CA 1
ATOM 1612 C C . SER A 1 216 ? -19.240 7.754 15.479 1.00 95.00 216 SER A C 1
ATOM 1614 O O . SER A 1 216 ? -19.313 6.766 14.745 1.00 95.00 216 SER A O 1
ATOM 1616 N N . GLU A 1 217 ? -20.337 8.338 15.973 1.00 94.31 217 GLU A N 1
ATOM 1617 C CA . GLU A 1 217 ? -21.697 7.855 15.677 1.00 94.31 217 GLU A CA 1
ATOM 1618 C C . GLU A 1 217 ? -21.950 7.713 14.167 1.00 94.31 217 GLU A C 1
ATOM 1620 O O . GLU A 1 217 ? -22.557 6.737 13.729 1.00 94.31 217 GLU A O 1
ATOM 1625 N N . THR A 1 218 ? -21.447 8.657 13.365 1.00 89.12 218 THR A N 1
ATOM 1626 C CA . THR A 1 218 ? -21.564 8.642 11.900 1.00 89.12 218 THR A CA 1
ATOM 1627 C C . THR A 1 218 ? -20.824 7.455 11.287 1.00 89.12 218 THR A C 1
ATOM 1629 O O . THR A 1 218 ? -21.382 6.752 10.448 1.00 89.12 218 THR A O 1
ATOM 1632 N N . SER A 1 219 ? -19.588 7.191 11.719 1.00 89.19 219 SER A N 1
ATOM 1633 C CA . SER A 1 219 ? -18.797 6.060 11.221 1.00 89.19 219 SER A CA 1
ATOM 1634 C C . SER A 1 219 ? -19.443 4.722 11.583 1.00 89.19 219 SER A C 1
ATOM 1636 O O . SER A 1 219 ? -19.532 3.835 10.732 1.00 89.19 219 SER A O 1
ATOM 1638 N N . LEU A 1 220 ? -19.969 4.596 12.807 1.00 93.94 220 LEU A N 1
ATOM 1639 C CA . LEU A 1 220 ? -20.629 3.381 13.300 1.00 93.94 220 LEU A CA 1
ATOM 1640 C C . LEU A 1 220 ? -21.929 3.041 12.552 1.00 93.94 220 LEU A C 1
ATOM 1642 O O . LEU A 1 220 ? -22.323 1.876 12.509 1.00 93.94 220 LEU A O 1
ATOM 1646 N N . GLN A 1 221 ? -22.583 4.023 11.921 1.00 88.69 221 GLN A N 1
ATOM 1647 C CA . GLN A 1 221 ? -23.743 3.783 11.052 1.00 88.69 221 GLN A CA 1
ATOM 1648 C C . GLN A 1 221 ? -23.378 3.104 9.725 1.00 88.69 221 GLN A C 1
ATOM 1650 O O . GLN A 1 221 ? -24.267 2.616 9.031 1.00 88.69 221 GLN A O 1
ATOM 1655 N N . THR A 1 222 ? -22.093 3.045 9.372 1.00 85.06 222 THR A N 1
ATOM 1656 C CA . THR A 1 222 ? -21.604 2.355 8.174 1.00 85.06 222 THR A CA 1
ATOM 1657 C C . THR A 1 222 ? -21.010 0.997 8.544 1.00 85.06 222 THR A C 1
ATOM 1659 O O . THR A 1 222 ? -20.399 0.840 9.601 1.00 85.06 222 THR A O 1
ATOM 1662 N N . ALA A 1 223 ? -21.141 -0.001 7.664 1.00 82.31 223 ALA A N 1
ATOM 1663 C CA . ALA A 1 223 ? -20.571 -1.331 7.914 1.00 82.31 223 ALA A CA 1
ATOM 1664 C C . ALA A 1 223 ? -19.044 -1.274 8.082 1.00 82.31 223 ALA A C 1
ATOM 1666 O O . ALA A 1 223 ? -18.497 -1.904 8.984 1.00 82.31 223 ALA A O 1
ATOM 1667 N N . TYR A 1 224 ? -18.387 -0.466 7.249 1.00 81.25 224 TYR A N 1
ATOM 1668 C CA . TYR A 1 224 ? -16.941 -0.288 7.264 1.00 81.25 224 TYR A CA 1
ATOM 1669 C C . TYR A 1 224 ? -16.451 0.431 8.529 1.00 81.25 224 TYR A C 1
ATOM 1671 O O . TYR A 1 224 ? -15.550 -0.062 9.201 1.00 81.25 224 TYR A O 1
ATOM 1679 N N . GLY A 1 225 ? -17.064 1.560 8.907 1.00 85.31 225 GLY A N 1
ATOM 1680 C CA . GLY A 1 225 ? -16.680 2.283 10.122 1.00 85.31 225 GLY A CA 1
ATOM 1681 C C . GLY A 1 225 ? -16.928 1.469 11.395 1.00 85.31 225 GLY A C 1
ATOM 1682 O O . GLY A 1 225 ? -16.092 1.471 12.297 1.00 85.31 225 GLY A O 1
ATOM 1683 N N . LEU A 1 226 ? -18.012 0.684 11.439 1.00 91.31 226 LEU A N 1
ATOM 1684 C CA . LEU A 1 226 ? -18.271 -0.259 12.528 1.00 91.31 226 LEU A CA 1
ATOM 1685 C C . LEU A 1 226 ? -17.180 -1.335 12.644 1.00 91.31 226 LEU A C 1
ATOM 1687 O O . LEU A 1 226 ? -16.738 -1.640 13.752 1.00 91.31 226 LEU A O 1
ATOM 1691 N N . GLU A 1 227 ? -16.762 -1.928 11.526 1.00 86.62 227 GLU A N 1
ATOM 1692 C CA . GLU A 1 227 ? -15.701 -2.941 11.497 1.00 86.62 227 GLU A CA 1
ATOM 1693 C C . GLU A 1 227 ? -14.352 -2.352 11.923 1.00 86.62 227 GLU A C 1
ATOM 1695 O O . GLU A 1 227 ? -13.718 -2.878 12.836 1.00 86.62 227 GLU A O 1
ATOM 1700 N N . MET A 1 228 ? -13.977 -1.201 11.363 1.00 84.75 228 MET A N 1
ATOM 1701 C CA . MET A 1 228 ? -12.740 -0.495 11.704 1.00 84.75 228 MET A CA 1
ATOM 1702 C C . MET A 1 228 ? -12.682 -0.097 13.182 1.00 84.75 228 MET A C 1
ATOM 1704 O O . MET A 1 228 ? -11.671 -0.330 13.844 1.00 84.75 228 MET A O 1
ATOM 1708 N N . CYS A 1 229 ? -13.774 0.448 13.727 1.00 93.94 229 CYS A N 1
ATOM 1709 C CA . CYS A 1 229 ? -13.851 0.765 15.149 1.00 93.94 229 CYS A CA 1
ATOM 1710 C C . CYS A 1 229 ? -13.728 -0.499 16.015 1.00 93.94 229 CYS A C 1
ATOM 1712 O O . CYS A 1 229 ? -12.966 -0.510 16.980 1.00 93.94 229 CYS A O 1
ATOM 1714 N N . ARG A 1 230 ? -14.415 -1.600 15.663 1.00 92.56 230 ARG A N 1
ATOM 1715 C CA . ARG A 1 230 ? -14.282 -2.879 16.384 1.00 92.56 230 ARG A CA 1
ATOM 1716 C C . ARG A 1 230 ? -12.841 -3.341 16.436 1.00 92.56 230 ARG A C 1
ATOM 1718 O O . ARG A 1 230 ? -12.353 -3.612 17.528 1.00 92.56 230 ARG A O 1
ATOM 1725 N N . GLU A 1 231 ? -12.175 -3.409 15.289 1.00 87.06 231 GLU A N 1
ATOM 1726 C CA . GLU A 1 231 ? -10.782 -3.846 15.216 1.00 87.06 231 GLU A CA 1
ATOM 1727 C C . GLU A 1 231 ? -9.865 -2.981 16.080 1.00 87.06 231 GLU A C 1
ATOM 1729 O O . GLU A 1 231 ? -9.101 -3.513 16.886 1.00 87.06 231 GLU A O 1
ATOM 1734 N N . ALA A 1 232 ? -9.992 -1.656 15.974 1.00 87.06 232 ALA A N 1
ATOM 1735 C CA . ALA A 1 232 ? -9.162 -0.721 16.724 1.00 87.06 232 ALA A CA 1
ATOM 1736 C C . ALA A 1 232 ? -9.402 -0.794 18.246 1.00 87.06 232 ALA A C 1
ATOM 1738 O O . ALA A 1 232 ? -8.484 -0.544 19.027 1.00 87.06 232 ALA A O 1
ATOM 1739 N N . CYS A 1 233 ? -10.610 -1.171 18.677 1.00 93.56 233 CYS A N 1
ATOM 1740 C CA . CYS A 1 233 ? -10.993 -1.259 20.087 1.00 93.56 233 CYS A CA 1
ATOM 1741 C C . CYS A 1 233 ? -10.730 -2.630 20.738 1.00 93.56 233 CYS A C 1
ATOM 1743 O O . CYS A 1 233 ? -10.718 -2.708 21.968 1.00 93.56 233 CYS A O 1
ATOM 1745 N N . ILE A 1 234 ? -10.490 -3.704 19.966 1.00 90.31 234 ILE A N 1
ATOM 1746 C CA . ILE A 1 234 ? -10.220 -5.060 20.498 1.00 90.31 234 ILE A CA 1
ATOM 1747 C C . ILE A 1 234 ? -9.129 -5.072 21.582 1.00 90.31 234 ILE A C 1
ATOM 1749 O O . ILE A 1 234 ? -9.368 -5.677 22.631 1.00 90.31 234 ILE A O 1
ATOM 1753 N N . PRO A 1 235 ? -7.962 -4.416 21.405 1.00 87.31 235 PRO A N 1
ATOM 1754 C CA . PRO A 1 235 ? -6.877 -4.503 22.383 1.00 87.31 235 PRO A CA 1
ATOM 1755 C C . PRO A 1 235 ? -7.246 -3.980 23.780 1.00 87.31 235 PRO A C 1
ATOM 1757 O O . PRO A 1 235 ? -6.622 -4.387 24.757 1.00 87.31 235 PRO A O 1
ATOM 1760 N N . HIS A 1 236 ? -8.257 -3.107 23.879 1.00 89.75 236 HIS A N 1
ATOM 1761 C CA . HIS A 1 236 ? -8.707 -2.481 25.127 1.00 89.75 236 HIS A CA 1
ATOM 1762 C C . HIS A 1 236 ? -10.207 -2.689 25.374 1.00 89.75 236 HIS A C 1
ATOM 1764 O O . HIS A 1 236 ? -10.847 -1.906 26.075 1.00 89.75 236 HIS A O 1
ATOM 1770 N N . SER A 1 237 ? -10.785 -3.780 24.861 1.00 89.25 237 SER A N 1
ATOM 1771 C CA . SER A 1 237 ? -12.200 -4.104 25.092 1.00 89.25 237 SER A CA 1
ATOM 1772 C C . SER A 1 237 ? -12.532 -4.282 26.582 1.00 89.25 237 SER A C 1
ATOM 1774 O O . SER A 1 237 ? -13.669 -4.076 26.998 1.00 89.25 237 SER A O 1
ATOM 1776 N N . CYS A 1 238 ? -11.532 -4.619 27.404 1.00 89.25 238 CYS A N 1
ATOM 1777 C CA . CYS A 1 238 ? -11.644 -4.695 28.860 1.00 89.25 238 CYS A CA 1
ATOM 1778 C C . CYS A 1 238 ? -11.997 -3.352 29.524 1.00 89.25 238 CYS A C 1
ATOM 1780 O O . CYS A 1 238 ? -12.519 -3.358 30.634 1.00 89.25 238 CYS A O 1
ATOM 1782 N N . CYS A 1 239 ? -11.755 -2.202 28.883 1.00 90.19 239 CYS A N 1
ATOM 1783 C CA . CYS A 1 239 ? -12.095 -0.893 29.451 1.00 90.19 239 CYS A CA 1
ATOM 1784 C C . CYS A 1 239 ? -13.613 -0.658 29.525 1.00 90.19 239 CYS A C 1
ATOM 1786 O O . CYS A 1 239 ? -14.058 0.200 30.283 1.00 90.19 239 CYS A O 1
ATOM 1788 N N . PHE A 1 240 ? -14.398 -1.427 28.762 1.00 86.56 240 PHE A N 1
ATOM 1789 C CA . PHE A 1 240 ? -15.838 -1.220 28.571 1.00 86.56 240 PHE A CA 1
ATOM 1790 C C . PHE A 1 240 ? -16.680 -2.418 29.026 1.00 86.56 240 PHE A C 1
ATOM 1792 O O . PHE A 1 240 ? -17.877 -2.456 28.774 1.00 86.56 240 PHE A O 1
ATOM 1799 N N . GLY A 1 241 ? -16.070 -3.414 29.676 1.00 82.38 241 GLY A N 1
ATOM 1800 C CA . GLY A 1 241 ? -16.799 -4.560 30.213 1.00 82.38 241 GLY A CA 1
ATOM 1801 C C . GLY A 1 241 ? -17.534 -4.220 31.512 1.00 82.38 241 GLY A C 1
ATOM 1802 O O . GLY A 1 241 ? -16.951 -3.631 32.421 1.00 82.38 241 GLY A O 1
ATOM 1803 N N . ASP A 1 242 ? -18.788 -4.663 31.636 1.00 78.50 242 ASP A N 1
ATOM 1804 C CA . ASP A 1 242 ? -19.595 -4.517 32.862 1.00 78.50 242 ASP A CA 1
ATOM 1805 C C . ASP A 1 242 ? -19.084 -5.379 34.034 1.00 78.50 242 ASP A C 1
ATOM 1807 O O . ASP A 1 242 ? -19.446 -5.171 35.198 1.00 78.50 242 ASP A O 1
ATOM 1811 N N . GLU A 1 243 ? -18.252 -6.380 33.743 1.00 78.44 243 GLU A N 1
ATOM 1812 C CA . GLU A 1 243 ? -17.742 -7.314 34.739 1.00 78.44 243 GLU A CA 1
ATOM 1813 C C . GLU A 1 243 ? -16.501 -6.748 35.439 1.00 78.44 243 GLU A C 1
ATOM 1815 O O . GLU A 1 243 ? -15.417 -6.633 34.864 1.00 78.44 243 GLU A O 1
ATOM 1820 N N . ALA A 1 244 ? -16.655 -6.458 36.734 1.00 69.88 244 ALA A N 1
ATOM 1821 C CA . ALA A 1 244 ? -15.599 -5.936 37.604 1.00 69.88 244 ALA A CA 1
ATOM 1822 C C . ALA A 1 244 ? -14.369 -6.857 37.750 1.00 69.88 244 ALA A C 1
ATOM 1824 O O . ALA A 1 244 ? -13.376 -6.448 38.338 1.00 69.88 244 ALA A O 1
ATOM 1825 N N . GLU A 1 245 ? -14.437 -8.104 37.272 1.00 71.31 245 GLU A N 1
ATOM 1826 C CA . GLU A 1 245 ? -13.323 -9.061 37.312 1.00 71.31 245 GLU A CA 1
ATOM 1827 C C . GLU A 1 245 ? -12.489 -9.068 36.018 1.00 71.31 245 GLU A C 1
ATOM 1829 O O . GLU A 1 245 ? -11.372 -9.580 36.019 1.00 71.31 245 GLU A O 1
ATOM 1834 N N . THR A 1 246 ? -13.002 -8.491 34.925 1.00 70.94 246 THR A N 1
ATOM 1835 C CA . THR A 1 246 ? -12.319 -8.430 33.618 1.00 70.94 246 THR A CA 1
ATOM 1836 C C . THR A 1 246 ? -12.012 -7.010 33.167 1.00 70.94 246 THR A C 1
ATOM 1838 O O . THR A 1 246 ? -11.492 -6.822 32.066 1.00 70.94 246 THR A O 1
ATOM 1841 N N . ASN A 1 247 ? -12.349 -6.006 33.978 1.00 73.00 247 ASN A N 1
ATOM 1842 C CA . ASN A 1 247 ? -12.096 -4.625 33.622 1.00 73.00 247 ASN A CA 1
ATOM 1843 C C . ASN A 1 247 ? -10.616 -4.274 33.836 1.00 73.00 247 ASN A C 1
ATOM 1845 O O . ASN A 1 247 ? -10.016 -4.557 34.867 1.00 73.00 247 ASN A O 1
ATOM 1849 N N . CYS A 1 248 ? -9.989 -3.648 32.844 1.00 79.75 248 CYS A N 1
ATOM 1850 C CA . CYS A 1 248 ? -8.609 -3.160 32.967 1.00 79.75 248 CYS A CA 1
ATOM 1851 C C . CYS A 1 248 ? -8.545 -1.778 33.645 1.00 79.75 248 CYS A C 1
ATOM 1853 O O . CYS A 1 248 ? -7.609 -1.011 33.444 1.00 79.75 248 CYS A O 1
ATOM 1855 N N . SER A 1 249 ? -9.536 -1.468 34.489 1.00 67.56 249 SER A N 1
ATOM 1856 C CA . SER A 1 249 ? -9.702 -0.180 35.173 1.00 67.56 249 SER A CA 1
ATOM 1857 C C . SER A 1 249 ? -8.583 0.145 36.166 1.00 67.56 249 SER A C 1
ATOM 1859 O O . SER A 1 249 ? -8.465 1.292 36.597 1.00 67.56 249 SER A O 1
ATOM 1861 N N . ASP A 1 250 ? -7.766 -0.847 36.526 1.00 73.31 250 ASP A N 1
ATOM 1862 C CA . ASP A 1 250 ? -6.619 -0.675 37.415 1.00 73.31 250 ASP A CA 1
ATOM 1863 C C . ASP A 1 250 ? -5.464 0.122 36.764 1.00 73.31 250 ASP A C 1
ATOM 1865 O O . ASP A 1 250 ? -4.644 0.680 37.498 1.00 73.31 250 ASP A O 1
ATOM 1869 N N . ASP A 1 251 ? -5.423 0.264 35.426 1.00 75.44 251 ASP A N 1
ATOM 1870 C CA . ASP A 1 251 ? -4.564 1.244 34.732 1.00 75.44 251 ASP A CA 1
ATOM 1871 C C . ASP A 1 251 ? -5.396 2.258 33.917 1.00 75.44 251 ASP A C 1
ATOM 1873 O O . ASP A 1 251 ? -5.555 2.132 32.700 1.00 75.44 251 ASP A O 1
ATOM 1877 N N . PRO A 1 252 ? -5.932 3.306 34.568 1.00 67.62 252 PRO A N 1
ATOM 1878 C CA . PRO A 1 252 ? -6.831 4.267 33.927 1.00 67.62 252 PRO A CA 1
ATOM 1879 C C . PRO A 1 252 ? -6.187 5.044 32.769 1.00 67.62 252 PRO A C 1
ATOM 1881 O O . PRO A 1 252 ? -6.901 5.564 31.917 1.00 67.62 252 PRO A O 1
ATOM 1884 N N . ARG A 1 253 ? -4.849 5.101 32.694 1.00 72.06 253 ARG A N 1
ATOM 1885 C CA . ARG A 1 253 ? -4.149 5.825 31.623 1.00 72.06 253 ARG A CA 1
ATOM 1886 C C . ARG A 1 253 ? -4.240 5.121 30.273 1.00 72.06 253 ARG A C 1
ATOM 1888 O O . ARG A 1 253 ? -4.178 5.805 29.259 1.00 72.06 253 ARG A O 1
ATOM 1895 N N . GLU A 1 254 ? -4.386 3.794 30.251 1.00 78.12 254 GLU A N 1
ATOM 1896 C CA . GLU A 1 254 ? -4.580 3.058 28.996 1.00 78.12 254 GLU A CA 1
ATOM 1897 C C . GLU A 1 254 ? -6.023 3.219 28.481 1.00 78.12 254 GLU A C 1
ATOM 1899 O O . GLU A 1 254 ? -6.226 3.333 27.276 1.00 78.12 254 GLU A O 1
ATOM 1904 N N . CYS A 1 255 ? -7.026 3.329 29.362 1.00 89.25 255 CYS A N 1
ATOM 1905 C CA . CYS A 1 255 ? -8.426 3.470 28.942 1.00 89.25 255 CYS A CA 1
ATOM 1906 C C . CYS A 1 255 ? -8.796 4.870 28.425 1.00 89.25 255 CYS A C 1
ATOM 1908 O O . CYS A 1 255 ? -9.657 4.976 27.552 1.00 89.25 255 CYS A O 1
ATOM 1910 N N . ASP A 1 256 ? -8.146 5.936 28.907 1.00 89.69 256 ASP A N 1
ATOM 1911 C CA . ASP A 1 256 ? -8.441 7.311 28.470 1.00 89.69 256 ASP A CA 1
ATOM 1912 C C . ASP A 1 256 ? -8.233 7.493 26.952 1.00 89.69 256 ASP A C 1
ATOM 1914 O O . ASP A 1 256 ? -9.067 8.098 26.270 1.00 89.69 256 ASP A O 1
ATOM 1918 N N . THR A 1 257 ? -7.163 6.907 26.399 1.00 89.50 257 THR A N 1
ATOM 1919 C CA . THR A 1 257 ? -6.861 6.924 24.955 1.00 89.50 257 THR A CA 1
ATOM 1920 C C . THR A 1 257 ? -7.941 6.237 24.119 1.00 89.50 257 THR A C 1
ATOM 1922 O O . THR A 1 257 ? -8.173 6.629 22.979 1.00 89.50 257 THR A O 1
ATOM 1925 N N . TYR A 1 258 ? -8.619 5.237 24.682 1.00 92.25 258 TYR A N 1
ATOM 1926 C CA . TYR A 1 258 ? -9.642 4.452 23.993 1.00 92.25 258 TYR A CA 1
ATOM 1927 C C . TYR A 1 258 ? -11.060 4.929 24.305 1.00 92.25 258 TYR A C 1
ATOM 1929 O O . TYR A 1 258 ? -12.014 4.260 23.932 1.00 92.25 258 TYR A O 1
ATOM 1937 N N . SER A 1 259 ? -11.233 6.079 24.959 1.00 93.06 259 SER A N 1
ATOM 1938 C CA . SER A 1 259 ? -12.548 6.585 25.379 1.00 93.06 259 SER A CA 1
ATOM 1939 C C . SER A 1 259 ? -13.596 6.622 24.256 1.00 93.06 259 SER A C 1
ATOM 1941 O O . SER A 1 259 ? -14.760 6.331 24.519 1.00 93.06 259 SER A O 1
ATOM 1943 N N . ALA A 1 260 ? -13.198 6.861 23.001 1.00 95.25 260 ALA A N 1
ATOM 1944 C CA . ALA A 1 260 ? -14.088 6.806 21.835 1.00 95.25 260 ALA A CA 1
ATOM 1945 C C . ALA A 1 260 ? -14.731 5.422 21.590 1.00 95.25 260 ALA A C 1
ATOM 1947 O O . ALA A 1 260 ? -15.832 5.338 21.049 1.00 95.25 260 ALA A O 1
ATOM 1948 N N . CYS A 1 261 ? -14.097 4.334 22.033 1.00 94.81 261 CYS A N 1
ATOM 1949 C CA . CYS A 1 261 ? -14.627 2.972 21.938 1.00 94.81 261 CYS A CA 1
ATOM 1950 C C . CYS A 1 261 ? -15.885 2.747 22.791 1.00 94.81 261 CYS A C 1
ATOM 1952 O O . CYS A 1 261 ? -16.591 1.764 22.570 1.00 94.81 261 CYS A O 1
ATOM 1954 N N . VAL A 1 262 ? -16.219 3.650 23.724 1.00 93.38 262 VAL A N 1
ATOM 1955 C CA . VAL A 1 262 ? -17.495 3.582 24.455 1.00 93.38 262 VAL A CA 1
ATOM 1956 C C . VAL A 1 262 ? -18.686 3.663 23.499 1.00 93.38 262 VAL A C 1
ATOM 1958 O O . VAL A 1 262 ? -19.665 2.944 23.677 1.00 93.38 262 VAL A O 1
ATOM 1961 N N . ASN A 1 263 ? -18.556 4.436 22.414 1.00 94.50 263 ASN A N 1
ATOM 1962 C CA . ASN A 1 263 ? -19.600 4.576 21.403 1.00 94.50 263 ASN A CA 1
ATOM 1963 C C . ASN A 1 263 ? -19.921 3.232 20.749 1.00 94.50 263 ASN A C 1
ATOM 1965 O O . ASN A 1 263 ? -21.074 2.968 20.436 1.00 94.50 263 ASN A O 1
ATOM 1969 N N . LEU A 1 264 ? -18.919 2.364 20.571 1.00 93.44 264 LEU A N 1
ATOM 1970 C CA . LEU A 1 264 ? -19.110 1.026 20.018 1.00 93.44 264 LEU A CA 1
ATOM 1971 C C . LEU A 1 264 ? -19.910 0.117 20.961 1.00 93.44 264 LEU A C 1
ATOM 1973 O O . LEU A 1 264 ? -20.671 -0.724 20.487 1.00 93.44 264 LEU A O 1
ATOM 1977 N N . HIS A 1 265 ? -19.729 0.273 22.274 1.00 89.56 265 HIS A N 1
ATOM 1978 C CA . HIS A 1 265 ? -20.475 -0.477 23.284 1.00 89.56 265 HIS A CA 1
ATOM 1979 C C . HIS A 1 265 ? -21.917 0.036 23.418 1.00 89.56 265 HIS A C 1
ATOM 1981 O O . HIS A 1 265 ? -22.850 -0.759 23.521 1.00 89.56 265 HIS A O 1
ATOM 1987 N N . ASP A 1 266 ? -22.100 1.355 23.345 1.00 89.44 266 ASP A N 1
ATOM 1988 C CA . ASP A 1 266 ? -23.409 2.014 23.411 1.00 89.44 266 ASP A CA 1
ATOM 1989 C C . ASP A 1 266 ? -24.199 1.914 22.092 1.00 89.44 266 ASP A C 1
ATOM 1991 O O . ASP A 1 266 ? -25.396 2.214 22.040 1.00 89.44 266 ASP A O 1
ATOM 1995 N N . PHE A 1 267 ? -23.556 1.472 21.009 1.00 90.94 267 PHE A N 1
ATOM 1996 C CA . PHE A 1 267 ? -24.192 1.306 19.710 1.00 90.94 267 PHE A CA 1
ATOM 1997 C C . PHE A 1 267 ? -25.163 0.114 19.713 1.00 90.94 267 PHE A C 1
ATOM 1999 O O . PHE A 1 267 ? -24.803 -1.022 19.408 1.00 90.94 267 PHE A O 1
ATOM 2006 N N . GLU A 1 268 ? -26.446 0.379 19.980 1.00 80.44 268 GLU A N 1
ATOM 2007 C CA . GLU A 1 268 ? -27.538 -0.613 19.911 1.00 80.44 268 GLU A CA 1
ATOM 2008 C C . GLU A 1 268 ? -27.900 -1.051 18.469 1.00 80.44 268 GLU A C 1
ATOM 2010 O O . GLU A 1 268 ? -28.874 -1.781 18.246 1.00 80.44 268 GLU A O 1
ATOM 2015 N N . GLY A 1 269 ? -27.136 -0.623 17.459 1.00 69.19 269 GLY A N 1
ATOM 2016 C CA . GLY A 1 269 ? -27.385 -0.956 16.063 1.00 69.19 269 GLY A CA 1
ATOM 2017 C C . GLY A 1 269 ? -27.171 -2.444 15.788 1.00 69.19 269 GLY A C 1
ATOM 2018 O O . GLY A 1 269 ? -26.049 -2.943 15.715 1.00 69.19 269 GLY A O 1
ATOM 2019 N N . THR A 1 270 ? -28.259 -3.188 15.579 1.00 56.72 270 THR A N 1
ATOM 2020 C CA . THR A 1 270 ? -28.153 -4.550 15.040 1.00 56.72 270 THR A CA 1
ATOM 2021 C C . THR A 1 270 ? -27.575 -4.484 13.626 1.00 56.72 270 THR A C 1
ATOM 2023 O O . THR A 1 270 ? -28.047 -3.688 12.818 1.00 56.72 270 THR A O 1
ATOM 2026 N N . VAL A 1 271 ? -26.627 -5.367 13.291 1.00 57.88 271 VAL A N 1
ATOM 2027 C CA . VAL A 1 271 ? -26.006 -5.482 11.947 1.00 57.88 271 VAL A CA 1
ATOM 2028 C C . VAL A 1 271 ? -27.053 -5.550 10.817 1.00 57.88 271 VAL A C 1
ATOM 2030 O O . VAL A 1 271 ? -26.783 -5.172 9.687 1.00 57.88 271 VAL A O 1
ATOM 2033 N N . SER A 1 272 ? -28.283 -5.976 11.121 1.00 55.66 272 SER A N 1
ATOM 2034 C CA . SER A 1 272 ? -29.412 -6.009 10.184 1.00 55.66 272 SER A CA 1
ATOM 2035 C C . SER A 1 272 ? -30.001 -4.642 9.797 1.00 55.66 272 SER A C 1
ATOM 2037 O O . SER A 1 272 ? -30.811 -4.604 8.876 1.00 55.66 272 SER A O 1
ATOM 2039 N N . GLN A 1 273 ? -29.654 -3.555 10.493 1.00 54.62 273 GLN A N 1
ATOM 2040 C CA . GLN A 1 273 ? -30.096 -2.182 10.193 1.00 54.62 273 GLN A CA 1
ATOM 2041 C C . GLN A 1 273 ? -29.002 -1.319 9.559 1.00 54.62 273 GLN A C 1
ATOM 2043 O O . GLN A 1 273 ? -29.285 -0.196 9.154 1.00 54.62 273 GLN A O 1
ATOM 2048 N N . VAL A 1 274 ? -27.774 -1.832 9.466 1.00 55.16 274 VAL A N 1
ATOM 2049 C CA . VAL A 1 274 ? -26.703 -1.167 8.731 1.00 55.16 274 VAL A CA 1
ATOM 2050 C C . VAL A 1 274 ? -27.002 -1.392 7.255 1.00 55.16 274 VAL A C 1
ATOM 2052 O O . VAL A 1 274 ? -26.772 -2.479 6.719 1.00 55.16 274 VAL A O 1
ATOM 2055 N N . GLU A 1 275 ? -27.632 -0.405 6.619 1.00 56.16 275 GLU A N 1
ATOM 2056 C CA . GLU A 1 275 ? -27.829 -0.427 5.175 1.00 56.16 275 GLU A CA 1
ATOM 2057 C C . GLU A 1 275 ? -26.445 -0.560 4.528 1.00 56.16 275 GLU A C 1
ATOM 2059 O O . GLU A 1 275 ? -25.490 0.108 4.927 1.00 56.16 275 GLU A O 1
ATOM 2064 N N . ALA A 1 276 ? -26.298 -1.504 3.593 1.00 57.31 276 ALA A N 1
ATOM 2065 C CA . ALA A 1 276 ? -25.068 -1.621 2.826 1.00 57.31 276 ALA A CA 1
ATOM 2066 C C . ALA A 1 276 ? -24.871 -0.282 2.115 1.00 57.31 276 ALA A C 1
ATOM 2068 O O . ALA A 1 276 ? -25.634 0.018 1.195 1.00 57.31 276 ALA A O 1
ATOM 2069 N N . ALA A 1 277 ? -23.916 0.518 2.601 1.00 55.31 277 ALA A N 1
ATOM 2070 C CA . ALA A 1 277 ? -23.673 1.858 2.098 1.00 55.31 277 ALA A CA 1
ATOM 2071 C C . ALA A 1 277 ? -23.550 1.772 0.581 1.00 55.31 277 ALA A C 1
ATOM 2073 O O . ALA A 1 277 ? -22.710 1.042 0.041 1.00 55.31 277 ALA A O 1
ATOM 2074 N N . THR A 1 278 ? -24.459 2.450 -0.109 1.00 61.19 278 THR A N 1
ATOM 2075 C CA . THR A 1 278 ? -24.371 2.520 -1.559 1.00 61.19 278 THR A CA 1
ATOM 2076 C C . THR A 1 278 ? -23.133 3.341 -1.911 1.00 61.19 278 THR A C 1
ATOM 2078 O O . THR A 1 278 ? -22.742 4.241 -1.167 1.00 61.19 278 THR A O 1
ATOM 2081 N N . SER A 1 279 ? -22.493 3.039 -3.043 1.00 54.12 279 SER A N 1
ATOM 2082 C CA . SER A 1 279 ? -21.302 3.773 -3.504 1.00 54.12 279 SER A CA 1
ATOM 2083 C C . SER A 1 279 ? -21.505 5.300 -3.518 1.00 54.12 279 SER A C 1
ATOM 2085 O O . SER A 1 279 ? -20.540 6.044 -3.372 1.00 54.12 279 SER A O 1
ATOM 2087 N N . ASP A 1 280 ? -22.752 5.757 -3.659 1.00 56.44 280 ASP A N 1
ATOM 2088 C CA . ASP A 1 280 ? -23.131 7.169 -3.708 1.00 56.44 280 ASP A CA 1
ATOM 2089 C C . ASP A 1 280 ? -23.141 7.836 -2.314 1.00 56.44 280 ASP A C 1
ATOM 2091 O O . ASP A 1 280 ? -22.838 9.023 -2.190 1.00 56.44 280 ASP A O 1
ATOM 2095 N N . GLU A 1 281 ? -23.442 7.091 -1.245 1.00 53.00 281 GLU A N 1
ATOM 2096 C CA . GLU A 1 281 ? -23.428 7.603 0.136 1.00 53.00 281 GLU A CA 1
ATOM 2097 C C . GLU A 1 281 ? -22.005 7.725 0.684 1.00 53.00 281 GLU A C 1
ATOM 2099 O O . GLU A 1 281 ? -21.695 8.693 1.378 1.00 53.00 281 GLU A O 1
ATOM 2104 N N . ILE A 1 282 ? -21.114 6.809 0.288 1.00 54.91 282 ILE A N 1
ATOM 2105 C CA . ILE A 1 282 ? -19.670 6.904 0.556 1.00 54.91 282 ILE A CA 1
ATOM 2106 C C . ILE A 1 282 ? -19.119 8.202 -0.056 1.00 54.91 282 ILE A C 1
ATOM 2108 O O . ILE A 1 282 ? -18.395 8.951 0.597 1.00 54.91 282 ILE A O 1
ATOM 2112 N N . GLN A 1 283 ? -19.554 8.544 -1.273 1.00 54.03 283 GLN A N 1
ATOM 2113 C CA . GLN A 1 283 ? -19.129 9.766 -1.952 1.00 54.03 283 GLN A CA 1
ATOM 2114 C C . GLN A 1 283 ? -19.632 11.048 -1.259 1.00 54.03 283 GLN A C 1
ATOM 2116 O O . GLN A 1 283 ? -18.935 12.062 -1.262 1.00 54.03 283 GLN A O 1
ATOM 2121 N N . ALA A 1 284 ? -20.818 11.023 -0.640 1.00 48.47 284 ALA A N 1
ATOM 2122 C CA . ALA A 1 284 ? -21.369 12.172 0.083 1.00 48.47 284 ALA A CA 1
ATOM 2123 C C . ALA A 1 284 ? -20.662 12.434 1.426 1.00 48.47 284 ALA A C 1
ATOM 2125 O O . ALA A 1 284 ? -20.477 13.594 1.797 1.00 48.47 284 ALA A O 1
ATOM 2126 N N . VAL A 1 285 ? -20.235 11.377 2.128 1.00 49.72 285 VAL A N 1
ATOM 2127 C CA . VAL A 1 285 ? -19.409 11.497 3.344 1.00 49.72 285 VAL A CA 1
ATOM 2128 C C . VAL A 1 285 ? -18.027 12.053 2.996 1.00 49.72 285 VAL A C 1
ATOM 2130 O O . VAL A 1 285 ? -17.557 12.971 3.668 1.00 49.72 285 VAL A O 1
ATOM 2133 N N . ASN A 1 286 ? -17.435 11.600 1.890 1.00 47.97 286 ASN A N 1
ATOM 2134 C CA . ASN A 1 286 ? -16.151 12.113 1.408 1.00 47.97 286 ASN A CA 1
ATOM 2135 C C . ASN A 1 286 ? -16.218 13.612 1.050 1.00 47.97 286 A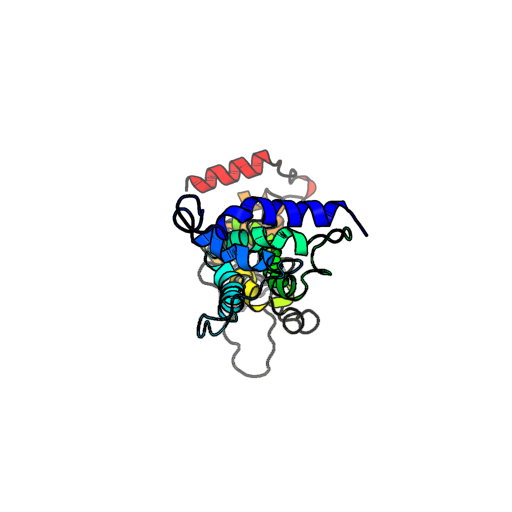SN A C 1
ATOM 2137 O O . ASN A 1 286 ? -15.346 14.378 1.447 1.00 47.97 286 ASN A O 1
ATOM 2141 N N . MET A 1 287 ? -17.304 14.079 0.415 1.00 48.00 287 MET A N 1
ATOM 2142 C CA . MET A 1 287 ? -17.485 15.511 0.106 1.00 48.00 287 MET A CA 1
ATOM 2143 C C . MET A 1 287 ? -17.663 16.406 1.344 1.00 48.00 287 MET A C 1
ATOM 2145 O O . MET A 1 287 ? -17.400 17.606 1.274 1.00 48.00 287 MET A O 1
ATOM 2149 N N . ALA A 1 288 ? -18.152 15.863 2.463 1.00 41.88 288 ALA A N 1
ATOM 2150 C CA . ALA A 1 288 ? -18.253 16.612 3.715 1.00 41.88 288 ALA A CA 1
ATOM 2151 C C . ALA A 1 288 ? -16.891 16.748 4.419 1.00 41.88 288 ALA A C 1
ATOM 2153 O O . ALA A 1 288 ? -16.691 17.720 5.145 1.00 41.88 288 ALA A O 1
ATOM 2154 N N . PHE A 1 289 ? -15.967 15.811 4.173 1.00 46.28 289 PHE A N 1
ATOM 2155 C CA . PHE A 1 289 ? -14.602 15.818 4.705 1.00 46.28 289 PHE A CA 1
ATOM 2156 C C . PHE A 1 289 ? -13.693 16.825 3.983 1.00 46.28 289 PHE A C 1
ATOM 2158 O O . PHE A 1 289 ? -12.938 17.525 4.643 1.00 46.28 289 PHE A O 1
ATOM 2165 N N . ASP A 1 290 ? -13.846 17.006 2.666 1.00 35.88 290 ASP A N 1
ATOM 2166 C CA . ASP A 1 290 ? -13.087 18.000 1.875 1.00 35.88 290 ASP A CA 1
ATOM 2167 C C . ASP A 1 290 ? -13.381 19.476 2.240 1.00 35.88 290 ASP A C 1
ATOM 2169 O O . ASP A 1 290 ? -12.748 20.400 1.720 1.00 35.88 290 ASP A O 1
ATOM 2173 N N . LEU A 1 291 ? -14.385 19.732 3.087 1.00 37.16 291 LEU A N 1
ATOM 2174 C CA . LEU A 1 291 ? -14.840 21.075 3.471 1.00 37.16 291 LEU A CA 1
ATOM 2175 C C . LEU A 1 291 ? -14.538 21.453 4.933 1.00 37.16 291 LEU A C 1
ATOM 2177 O O . LEU A 1 291 ? -14.859 22.583 5.321 1.00 37.16 291 LEU A O 1
ATOM 2181 N N . ALA A 1 292 ? -13.964 20.543 5.724 1.00 39.41 292 ALA A N 1
ATOM 2182 C CA . ALA A 1 292 ? -13.584 20.756 7.124 1.00 39.41 292 ALA A CA 1
ATOM 2183 C C . ALA A 1 292 ? -12.072 20.982 7.255 1.00 39.41 292 ALA A C 1
ATOM 2185 O O . ALA A 1 292 ? -11.697 21.873 8.055 1.00 39.41 292 ALA A O 1
#

Sequence (292 aa):
KNKATDEACEKMCYERECCYLEGAGNCKVTDKDWCDGSQLCLGSNGSEKNTQSDKVTDSTDNDSIFEDVCSMDYLAQDGGSACSDLCAYRECCGEDNGANCIKAYQEFCDGYNLCKNLDNIGNEGDDGVMAACTEENVETVEGLAKCKDACAPYQCCWTMIEENDCSAERPECPFYAEPCQRIGGTLTGTGNTDEIDPPAKFVPSGYAETLEIMCSETSLQTAYGLEMCREACIPHSCCFGDEAETNCSDDPRECDTYSACVNLHDFEGTVSQVEAATSDEIQAVNMAFDLA

Radius of gyration: 29.73 Å; chains: 1; bounding box: 72×41×85 Å

Organism: NCBI:txid374047

Foldseek 3Di:
DDPVLCVVLVVLLVVLPLCPDDDDRRCCVVCVPSSVVNPVVPPDDDPDDDPDDDDPDDPPVVLVVLCVLLPLVNCVPPSLVVNVVVLVVQVLLPDPPVSRCCVVCVVSSVSNVSVVSSVVCDPPDACALVRLQDPVLCVDPRSVVSNCVNCVVLCLLADPPPVSNCVVVDVCSVVNNVSSCSNVLQADDDDDDPDDDPDPNDNDDCLLVVLLVLLPPVNCLAPNSLVSNCSRCVVQVLCQDPDPVSHPVVPVVVVVSNVSSNSSVVPPDDPVNSPHQDPVNVVVVVVVVVVD